Protein AF-L7U671-F1 (afdb_monomer)

Sequence (262 aa):
MQTTPASLPVDAACAHHPDRPAQEVCARCGSFVCEHCKERSARSCDACQATVRQRLLPSARRWAVVATAAISLHAVAEVALLAVKFWLYPFLEGLGLTTTDVMVAYGTAIGTLRALMVATTILGVVGFLRWQYQVFQLASVLDVSQASPRQALLGWFIPGLNLFKPYQLLRDLWRDLGGETSRAHLIRAWWLMGLVSLAVGTGYQLMRRLNEVMFISSDTRAMVNIVHATLFALVTALCIGVVWRIQRQLVQLKGEARHVAT

pLDDT: mean 91.65, std 8.21, range [40.34, 98.25]

Structure (mmCIF, N/CA/C/O backbone):
data_AF-L7U671-F1
#
_entry.id   AF-L7U671-F1
#
loop_
_atom_site.group_PDB
_atom_site.id
_atom_site.type_symbol
_atom_site.label_atom_id
_atom_site.label_alt_id
_atom_site.label_comp_id
_atom_site.label_asym_id
_atom_site.label_entity_id
_atom_site.label_seq_id
_atom_site.pdbx_PDB_ins_code
_atom_site.Cartn_x
_atom_site.Cartn_y
_atom_site.Cartn_z
_atom_site.occupancy
_atom_site.B_iso_or_equiv
_atom_site.auth_seq_id
_atom_site.auth_comp_id
_atom_site.auth_asym_id
_atom_site.auth_atom_id
_atom_site.pdbx_PDB_model_num
ATOM 1 N N . MET A 1 1 ? -3.718 -15.334 27.428 1.00 40.34 1 MET A N 1
ATOM 2 C CA . MET A 1 1 ? -4.070 -15.424 28.857 1.00 40.34 1 MET A CA 1
ATOM 3 C C . MET A 1 1 ? -5.389 -14.702 29.044 1.00 40.34 1 MET A C 1
ATOM 5 O O . MET A 1 1 ? -5.412 -13.485 28.948 1.00 40.34 1 MET A O 1
ATOM 9 N N . GLN A 1 2 ? -6.488 -15.443 29.180 1.00 41.06 2 GLN A N 1
ATOM 10 C CA . GLN A 1 2 ? -7.752 -14.874 29.641 1.00 41.06 2 GLN A CA 1
ATOM 11 C C . GLN A 1 2 ? -7.639 -14.803 31.162 1.00 41.06 2 GLN A C 1
ATOM 13 O O . GLN A 1 2 ? -7.645 -15.831 31.829 1.00 41.06 2 GLN A O 1
ATOM 18 N N . THR A 1 3 ? -7.402 -13.613 31.701 1.00 57.72 3 THR A N 1
ATOM 19 C CA . THR A 1 3 ? -7.512 -13.381 33.140 1.00 57.72 3 THR A CA 1
ATOM 20 C C . THR A 1 3 ? -8.969 -13.590 33.519 1.00 57.72 3 THR A C 1
ATOM 22 O O . THR A 1 3 ? -9.826 -12.848 33.036 1.00 57.72 3 THR A O 1
ATOM 25 N N . THR A 1 4 ? -9.256 -14.607 34.333 1.00 69.06 4 THR A N 1
ATOM 26 C CA . THR A 1 4 ? -10.563 -14.767 34.974 1.00 69.06 4 THR A CA 1
ATOM 27 C C . THR A 1 4 ? -10.915 -13.428 35.625 1.00 69.06 4 THR A C 1
ATOM 29 O O . THR A 1 4 ? -10.089 -12.920 36.391 1.00 69.06 4 THR A O 1
ATOM 32 N N . PRO A 1 5 ? -12.050 -12.793 35.279 1.00 67.88 5 PRO A N 1
ATOM 33 C CA . PRO A 1 5 ? -12.398 -11.512 35.869 1.00 67.88 5 PRO A CA 1
ATOM 34 C C . PRO A 1 5 ? -12.499 -11.707 37.380 1.00 67.88 5 PRO A C 1
ATOM 36 O O . PRO A 1 5 ? -13.166 -12.633 37.844 1.00 67.88 5 PRO A O 1
ATOM 39 N N . ALA A 1 6 ? -11.786 -10.873 38.137 1.00 78.19 6 ALA A N 1
ATOM 40 C CA . ALA A 1 6 ? -11.939 -10.836 39.581 1.00 78.19 6 ALA A CA 1
ATOM 41 C C . ALA A 1 6 ? -13.429 -10.649 39.895 1.00 78.19 6 ALA A C 1
ATOM 43 O O . ALA A 1 6 ? -14.091 -9.817 39.268 1.00 78.19 6 ALA A O 1
ATOM 44 N N . SER A 1 7 ? -13.958 -11.452 40.819 1.00 84.62 7 SER A N 1
ATOM 45 C CA . SER A 1 7 ? -15.334 -11.311 41.291 1.00 84.62 7 SER A CA 1
ATOM 46 C C . SER A 1 7 ? -15.569 -9.864 41.722 1.00 84.62 7 SER A C 1
ATOM 48 O O . SER A 1 7 ? -14.775 -9.314 42.489 1.00 84.62 7 SER A O 1
ATOM 50 N N . LEU A 1 8 ? -16.631 -9.248 41.201 1.00 86.94 8 LEU A N 1
ATOM 51 C CA . LEU A 1 8 ? -16.997 -7.878 41.545 1.00 86.94 8 LEU A CA 1
ATOM 52 C C . LEU A 1 8 ? -17.247 -7.765 43.058 1.00 86.94 8 LEU A C 1
ATOM 54 O O . LEU A 1 8 ? -17.812 -8.693 43.642 1.00 86.94 8 LEU A O 1
ATOM 58 N N . PRO A 1 9 ? -16.858 -6.648 43.698 1.00 90.69 9 PRO A N 1
ATOM 59 C CA . PRO A 1 9 ? -17.283 -6.359 45.062 1.00 90.69 9 PRO A CA 1
ATOM 60 C C . PRO A 1 9 ? -18.814 -6.406 45.152 1.00 90.69 9 PRO A C 1
ATOM 62 O O . PRO A 1 9 ? -19.488 -5.881 44.266 1.00 90.69 9 PRO A O 1
ATOM 65 N N . VAL A 1 10 ? -19.350 -7.012 46.216 1.00 87.69 10 VAL A N 1
ATOM 66 C CA . VAL A 1 10 ? -20.801 -7.228 46.406 1.00 87.69 10 VAL A CA 1
ATOM 67 C C . VAL A 1 10 ? -21.590 -5.911 46.381 1.00 87.69 10 VAL A C 1
ATOM 69 O O . VAL A 1 10 ? -22.719 -5.885 45.903 1.00 87.69 10 VAL A O 1
ATOM 72 N N . ASP A 1 11 ? -20.947 -4.808 46.770 1.00 94.25 11 ASP A N 1
ATOM 73 C CA . ASP A 1 11 ? -21.554 -3.474 46.847 1.00 94.25 11 ASP A CA 1
ATOM 74 C C . ASP A 1 11 ? -21.072 -2.526 45.733 1.00 94.25 11 ASP A C 1
ATOM 76 O O . ASP A 1 11 ? -21.149 -1.301 45.856 1.00 94.25 11 ASP A O 1
ATOM 80 N N . ALA A 1 12 ? -20.519 -3.058 44.637 1.00 95.38 12 ALA A N 1
ATOM 81 C CA . ALA A 1 12 ? -20.115 -2.222 43.513 1.00 95.38 12 ALA A CA 1
ATOM 82 C C . ALA A 1 12 ? -21.354 -1.617 42.829 1.00 95.38 12 ALA A C 1
ATOM 84 O O . ALA A 1 12 ? -22.188 -2.333 42.276 1.00 95.38 12 ALA A O 1
ATOM 85 N N . ALA A 1 13 ? -21.451 -0.289 42.826 1.00 96.19 13 ALA A N 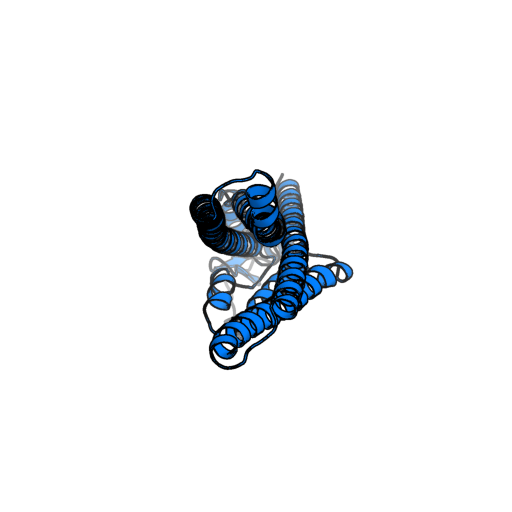1
ATOM 86 C CA . ALA A 1 13 ? -22.503 0.456 42.140 1.00 96.19 13 ALA A CA 1
ATOM 87 C C . ALA A 1 13 ? -22.029 0.986 40.782 1.00 96.19 13 ALA A C 1
ATOM 89 O O . ALA A 1 13 ? -20.843 1.258 40.570 1.00 96.19 13 ALA A O 1
ATOM 90 N N . CYS A 1 14 ? -22.957 1.157 39.841 1.00 94.88 14 CYS A N 1
ATOM 91 C CA . CYS A 1 14 ? -22.625 1.729 38.542 1.00 94.88 14 CYS A CA 1
ATOM 92 C C . CYS A 1 14 ? -22.201 3.199 38.668 1.00 94.88 14 CYS A C 1
ATOM 94 O O . CYS A 1 14 ? -22.881 4.006 39.293 1.00 94.88 14 CYS A O 1
ATOM 96 N N . ALA A 1 15 ? -21.121 3.574 37.974 1.00 93.12 15 ALA A N 1
ATOM 97 C CA . ALA A 1 15 ? -20.595 4.942 37.998 1.00 93.12 15 ALA A CA 1
ATOM 98 C C . ALA A 1 15 ? -21.582 6.000 37.462 1.00 93.12 15 ALA A C 1
ATOM 100 O O . ALA A 1 15 ? -21.436 7.180 37.765 1.00 93.12 15 ALA A O 1
ATOM 101 N N . HIS A 1 16 ? -22.558 5.591 36.645 1.00 91.50 16 HIS A N 1
ATOM 102 C CA . HIS A 1 16 ? -23.582 6.482 36.091 1.00 91.50 16 HIS A CA 1
ATOM 103 C C . HIS A 1 16 ? -24.950 6.333 36.767 1.00 91.50 16 HIS A C 1
ATOM 105 O O . HIS A 1 16 ? -25.750 7.260 36.742 1.00 91.50 16 HIS A O 1
ATOM 111 N N . HIS A 1 17 ? -25.199 5.184 37.400 1.00 93.75 17 HIS A N 1
ATOM 112 C CA . HIS A 1 17 ? -26.435 4.881 38.116 1.00 93.75 17 HIS A CA 1
ATOM 113 C C . HIS A 1 17 ? -26.075 4.340 39.506 1.00 93.75 17 HIS A C 1
ATOM 115 O O . HIS A 1 17 ? -26.047 3.119 39.675 1.00 93.75 17 HIS A O 1
ATOM 121 N N . PRO A 1 18 ? -25.776 5.215 40.484 1.00 95.44 18 PRO A N 1
ATOM 122 C CA . PRO A 1 18 ? -25.331 4.797 41.816 1.00 95.44 18 PRO A CA 1
ATOM 123 C C . PRO A 1 18 ? -26.333 3.879 42.526 1.00 95.44 18 PRO A C 1
ATOM 125 O O . PRO A 1 18 ? -25.940 3.023 43.307 1.00 95.44 18 PRO A O 1
ATOM 128 N N . ASP A 1 19 ? -27.618 4.003 42.191 1.00 96.69 19 ASP A N 1
ATOM 129 C CA . ASP A 1 19 ? -28.696 3.194 42.767 1.00 96.69 19 ASP A CA 1
ATOM 130 C C . ASP A 1 19 ? -28.809 1.790 42.147 1.00 96.69 19 ASP A C 1
ATOM 132 O O . ASP A 1 19 ? -29.672 1.003 42.534 1.00 96.69 19 ASP A O 1
ATOM 136 N N . ARG A 1 20 ? -27.988 1.468 41.137 1.00 96.06 20 ARG A N 1
ATOM 137 C CA . ARG A 1 20 ? -28.016 0.173 40.448 1.00 96.06 20 ARG A CA 1
ATOM 138 C C . ARG A 1 20 ? -26.720 -0.601 40.686 1.00 96.06 20 ARG A C 1
ATOM 140 O O . ARG A 1 20 ? -25.637 -0.034 40.501 1.00 96.06 20 ARG A O 1
ATOM 147 N N . PRO A 1 21 ? -26.809 -1.908 40.989 1.00 96.19 21 PRO A N 1
ATOM 148 C CA . PRO A 1 21 ? -25.627 -2.739 41.144 1.00 96.19 21 PRO A CA 1
ATOM 149 C C . PRO A 1 21 ? -24.875 -2.861 39.814 1.00 96.19 21 PRO A C 1
ATOM 151 O O . PRO A 1 21 ? -25.459 -2.893 38.722 1.00 96.19 21 PRO A O 1
ATOM 154 N N . ALA A 1 22 ? -23.554 -2.913 39.908 1.00 95.25 22 ALA A N 1
ATOM 155 C CA . ALA A 1 22 ? -22.670 -3.156 38.785 1.00 95.25 22 ALA A CA 1
ATOM 156 C C . ALA A 1 22 ? -22.724 -4.630 38.373 1.00 95.25 22 ALA A C 1
ATOM 158 O O . ALA A 1 22 ? -22.636 -5.517 39.217 1.00 95.25 22 ALA A O 1
ATOM 159 N N . GLN A 1 23 ? -22.817 -4.895 37.071 1.00 93.75 23 GLN A N 1
ATOM 160 C CA . GLN A 1 23 ? -22.716 -6.256 36.531 1.00 93.75 23 GLN A CA 1
ATOM 161 C C . GLN A 1 23 ? -21.360 -6.538 35.891 1.00 93.75 23 GLN A C 1
ATOM 163 O O . GLN A 1 23 ? -20.952 -7.691 35.771 1.00 93.75 23 GLN A O 1
ATOM 168 N N . GLU A 1 24 ? -20.656 -5.493 35.462 1.00 92.31 24 GLU A N 1
ATOM 169 C CA . GLU A 1 24 ? -19.346 -5.617 34.842 1.00 92.31 24 GLU A CA 1
ATOM 170 C C . GLU A 1 24 ? -18.506 -4.359 35.051 1.00 92.31 24 GLU A C 1
ATOM 172 O O . GLU A 1 24 ? -18.953 -3.340 35.587 1.00 92.31 24 GLU A O 1
ATOM 177 N N . VAL A 1 25 ? -17.255 -4.450 34.617 1.00 92.31 25 VAL A N 1
ATOM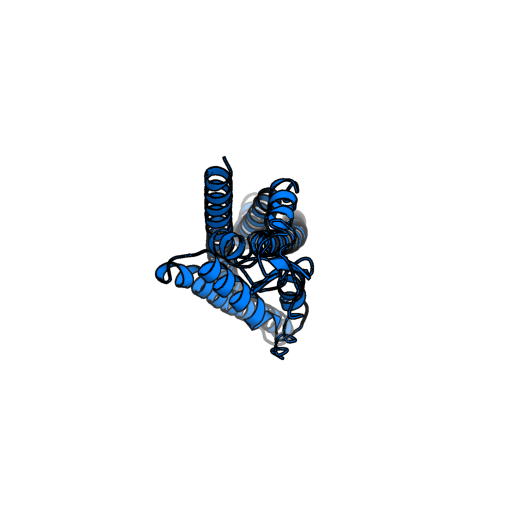 178 C CA . VAL A 1 25 ? -16.319 -3.336 34.594 1.00 92.31 25 VAL A CA 1
ATOM 179 C C . VAL A 1 25 ? -16.109 -2.915 33.145 1.00 92.31 25 VAL A C 1
ATOM 181 O O . VAL A 1 25 ? -15.831 -3.746 32.283 1.00 92.31 25 VAL A O 1
ATOM 184 N N . CYS A 1 26 ? -16.199 -1.616 32.873 1.00 90.44 26 CYS A N 1
ATOM 185 C CA . CYS A 1 26 ? -15.865 -1.037 31.580 1.00 90.44 26 CYS A CA 1
ATOM 186 C C . CYS A 1 26 ? -14.439 -1.444 31.194 1.00 90.44 26 CYS A C 1
ATOM 188 O O . CYS A 1 26 ? -13.480 -1.070 31.876 1.00 90.44 26 CYS A O 1
ATOM 190 N N . ALA A 1 27 ? -14.290 -2.130 30.057 1.00 86.81 27 ALA A N 1
ATOM 191 C CA . ALA A 1 27 ? -13.011 -2.677 29.599 1.00 86.81 27 ALA A CA 1
ATOM 192 C C . ALA A 1 27 ? -11.929 -1.607 29.353 1.00 86.81 27 ALA A C 1
ATOM 194 O O . ALA A 1 27 ? -10.753 -1.926 29.194 1.00 86.81 27 ALA A O 1
ATOM 195 N N . ARG A 1 28 ? -12.324 -0.329 29.293 1.00 85.69 28 ARG A N 1
ATOM 196 C CA . ARG A 1 28 ? -11.450 0.776 28.904 1.00 85.69 28 ARG A CA 1
ATOM 197 C C . ARG A 1 28 ? -10.961 1.640 30.057 1.00 85.69 28 ARG A C 1
ATOM 199 O O . ARG A 1 28 ? -9.800 2.033 30.048 1.00 85.69 28 ARG A O 1
ATOM 206 N N . CYS A 1 29 ? -11.831 1.973 31.007 1.00 91.00 29 CYS A N 1
ATOM 207 C CA . CYS A 1 29 ? -11.481 2.842 32.136 1.00 91.00 29 CYS A CA 1
ATOM 208 C C . CYS A 1 29 ? -11.574 2.154 33.497 1.00 91.00 29 CYS A C 1
ATOM 210 O O . CYS A 1 29 ? -11.232 2.780 34.493 1.00 91.00 29 CYS A O 1
ATOM 212 N N . GLY A 1 30 ? -12.047 0.908 33.565 1.00 91.75 30 GLY A N 1
ATOM 213 C CA . GLY A 1 30 ? -12.205 0.225 34.846 1.00 91.75 30 GLY A CA 1
ATOM 214 C C . GLY A 1 30 ? -13.434 0.671 35.651 1.00 91.75 30 GLY A C 1
ATOM 215 O O . GLY A 1 30 ? -13.581 0.264 36.795 1.00 91.75 30 GLY A O 1
ATOM 216 N N . SER A 1 31 ? -14.314 1.516 35.101 1.00 93.56 31 SER A N 1
ATOM 217 C CA . SER A 1 31 ? -15.518 1.967 35.815 1.00 93.56 31 SER A CA 1
ATOM 218 C C . SER A 1 31 ? -16.609 0.902 35.815 1.00 93.56 31 SER A C 1
ATOM 220 O O . SER A 1 31 ? -16.851 0.266 34.794 1.00 93.56 31 SER A O 1
ATOM 222 N N . PHE A 1 32 ? -17.315 0.764 36.930 1.00 94.69 32 PHE A N 1
ATOM 223 C CA . PHE A 1 32 ? -18.437 -0.155 37.079 1.00 94.69 32 PHE A CA 1
ATOM 224 C C . PHE A 1 32 ? -19.650 0.237 36.219 1.00 94.69 32 PHE A C 1
ATOM 226 O O . PHE A 1 32 ? -20.059 1.405 36.191 1.00 94.69 32 PHE A O 1
ATOM 233 N N . VAL A 1 33 ? -20.243 -0.743 35.535 1.00 94.12 33 VAL A N 1
ATOM 234 C CA . VAL A 1 33 ? -21.379 -0.569 34.615 1.00 94.12 33 VAL A CA 1
ATOM 235 C C . VAL A 1 33 ? -22.537 -1.492 35.008 1.00 94.12 33 VAL A C 1
ATOM 237 O O . VAL A 1 33 ? -22.329 -2.673 35.285 1.00 94.12 33 VAL A O 1
ATOM 240 N N . CYS A 1 34 ? -23.758 -0.950 35.064 1.00 94.31 34 CYS A N 1
ATOM 241 C CA . CYS A 1 34 ? -24.979 -1.733 35.287 1.00 94.31 34 CYS A CA 1
ATOM 242 C C . CYS A 1 34 ? -25.484 -2.362 33.979 1.00 94.31 34 CYS A C 1
ATOM 244 O O . CYS A 1 34 ? -25.075 -1.964 32.887 1.00 94.31 34 CYS A O 1
ATOM 246 N N . GLU A 1 35 ? -26.429 -3.296 34.094 1.00 93.50 35 GLU A N 1
ATOM 247 C CA . GLU A 1 35 ? -27.059 -4.003 32.966 1.00 93.50 35 GLU A CA 1
ATOM 248 C C . GLU A 1 35 ? -27.612 -3.063 31.889 1.00 93.50 35 GLU A C 1
ATOM 250 O O . GLU A 1 35 ? -27.360 -3.240 30.704 1.00 93.50 35 GLU A O 1
ATOM 255 N N . HIS A 1 36 ? -28.281 -1.985 32.301 1.00 90.81 36 HIS A N 1
ATOM 256 C CA . HIS A 1 36 ? -28.863 -1.029 31.361 1.00 90.81 36 HIS A CA 1
ATOM 257 C C . HIS A 1 36 ? -27.804 -0.278 30.540 1.00 90.81 36 HIS A C 1
ATOM 259 O O . HIS A 1 36 ? -27.977 -0.038 29.345 1.00 90.81 36 HIS A O 1
ATOM 265 N N . CYS A 1 37 ? -26.680 0.085 31.165 1.00 88.38 37 CYS A N 1
ATOM 266 C CA . CYS A 1 37 ? -25.561 0.680 30.437 1.00 88.38 37 CYS A CA 1
ATOM 267 C C . CYS A 1 37 ? -24.900 -0.345 29.503 1.00 88.38 37 CYS A C 1
ATOM 269 O O . CYS A 1 37 ? -24.501 0.014 28.395 1.00 88.38 37 CYS A O 1
ATOM 271 N N . LYS A 1 38 ? -24.817 -1.613 29.918 1.00 87.50 38 LYS A N 1
ATOM 272 C CA . LYS A 1 38 ? -24.275 -2.716 29.113 1.00 87.50 38 LYS A CA 1
ATOM 273 C C . LYS A 1 38 ? -25.100 -2.983 27.852 1.00 87.50 38 LYS A C 1
ATOM 275 O O . LYS A 1 38 ? -24.531 -3.117 26.773 1.00 87.50 38 LYS A O 1
ATOM 280 N N . GLU A 1 39 ? -26.428 -2.996 27.947 1.00 85.50 39 GLU A N 1
ATOM 281 C CA . GLU A 1 39 ? -27.306 -3.191 26.781 1.00 85.50 39 GLU A CA 1
ATOM 282 C C . GLU A 1 39 ? -27.114 -2.108 25.712 1.00 85.50 39 GLU A C 1
ATOM 284 O O . GLU A 1 39 ? -27.104 -2.399 24.517 1.00 85.50 39 GLU A O 1
ATOM 289 N N . ARG A 1 40 ? -26.899 -0.853 26.130 1.00 79.25 40 ARG A N 1
ATOM 290 C CA . ARG A 1 40 ? -26.600 0.255 25.206 1.00 79.25 40 ARG A CA 1
ATOM 291 C C . ARG A 1 40 ? -25.198 0.196 24.619 1.00 79.25 40 ARG A C 1
ATOM 293 O O . ARG A 1 40 ? -24.940 0.798 23.577 1.00 79.25 40 ARG A O 1
ATOM 300 N N . SER A 1 41 ? -24.269 -0.456 25.307 1.00 69.19 41 SER A N 1
ATOM 301 C CA . SER A 1 41 ? -22.855 -0.376 24.990 1.00 69.19 41 SER A CA 1
ATOM 302 C C . SER A 1 41 ? -22.162 -1.704 25.237 1.00 69.19 41 SER A C 1
ATOM 304 O O . SER A 1 41 ? -21.811 -2.039 26.360 1.00 69.19 41 SER A O 1
ATOM 306 N N . ALA A 1 42 ? -21.897 -2.446 24.159 1.00 69.06 42 ALA A N 1
ATOM 307 C CA . ALA A 1 42 ? -21.423 -3.824 24.257 1.00 69.06 42 ALA A CA 1
ATOM 308 C C . ALA A 1 42 ? -20.163 -4.018 25.132 1.00 69.06 42 ALA A C 1
ATOM 310 O O . ALA A 1 42 ? -19.946 -5.133 25.601 1.00 69.06 42 ALA A O 1
ATOM 311 N N . ARG A 1 43 ? -19.309 -2.986 25.314 1.00 76.81 43 ARG A N 1
ATOM 312 C CA . ARG A 1 43 ? -18.035 -3.088 26.069 1.00 76.81 43 ARG A CA 1
ATOM 313 C C . ARG A 1 43 ? -17.519 -1.818 26.770 1.00 76.81 43 ARG A C 1
ATOM 315 O O . ARG A 1 43 ? -16.459 -1.870 27.400 1.00 76.81 43 ARG A O 1
ATOM 322 N N . SER A 1 44 ? -18.171 -0.655 26.647 1.00 85.00 44 SER A N 1
ATOM 323 C CA . SER A 1 44 ? -17.612 0.609 27.174 1.00 85.00 44 SER A CA 1
ATOM 324 C C . SER A 1 44 ? -18.662 1.581 27.703 1.00 85.00 44 SER A C 1
ATOM 326 O O . SER A 1 44 ? -19.629 1.866 27.015 1.00 85.00 44 SER A O 1
ATOM 328 N N . CYS A 1 45 ? -18.428 2.145 28.893 1.00 88.00 45 CYS A N 1
ATOM 329 C CA . CYS A 1 45 ? -19.371 3.055 29.551 1.00 88.00 45 CYS A CA 1
ATOM 330 C C . CYS A 1 45 ? -19.635 4.355 28.763 1.00 88.00 45 CYS A C 1
ATOM 332 O O . CYS A 1 45 ? -18.784 4.816 27.993 1.00 88.00 45 CYS A O 1
ATOM 334 N N . ASP A 1 46 ? -20.772 5.003 29.037 1.00 84.38 46 ASP A N 1
ATOM 335 C CA . ASP A 1 46 ? -21.226 6.225 28.351 1.00 84.38 46 ASP A CA 1
ATOM 336 C C . ASP A 1 46 ? -20.191 7.360 28.386 1.00 84.38 46 ASP A C 1
ATOM 338 O O . ASP A 1 46 ? -19.951 8.014 27.373 1.00 84.38 46 ASP A O 1
ATOM 342 N N . ALA A 1 47 ? -19.487 7.553 29.507 1.00 86.19 47 ALA A N 1
ATOM 343 C CA . ALA A 1 47 ? -18.425 8.558 29.614 1.00 86.19 47 ALA A CA 1
ATOM 344 C C . ALA A 1 47 ? -17.230 8.255 28.686 1.00 86.19 47 ALA A C 1
ATOM 346 O O . ALA A 1 47 ? -16.689 9.149 28.022 1.00 86.19 47 ALA A O 1
ATOM 347 N N . CYS A 1 48 ? -16.830 6.981 28.585 1.00 85.00 48 CYS A N 1
ATOM 348 C CA . CYS A 1 48 ? -15.790 6.542 27.654 1.00 85.00 48 CYS A CA 1
ATOM 349 C C . CYS A 1 48 ? -16.213 6.734 26.195 1.00 85.00 48 CYS A C 1
ATOM 351 O O . CYS A 1 48 ? -15.380 7.130 25.367 1.00 85.00 48 CYS A O 1
ATOM 353 N N . GLN A 1 49 ? -17.484 6.474 25.887 1.00 83.56 49 GLN A N 1
ATOM 354 C CA . GLN A 1 49 ? -18.044 6.710 24.561 1.00 83.56 49 GLN A CA 1
ATOM 355 C C . GLN A 1 49 ? -18.121 8.196 24.231 1.00 83.56 49 GLN A C 1
ATOM 357 O O . GLN A 1 49 ? -17.670 8.597 23.160 1.00 83.56 49 GLN A O 1
ATOM 362 N N . ALA A 1 50 ? -18.616 9.026 25.149 1.00 83.69 50 ALA A N 1
ATOM 363 C CA . ALA A 1 50 ? -18.676 10.474 24.983 1.00 83.69 50 ALA A CA 1
ATOM 364 C C . ALA A 1 50 ? -17.276 11.048 24.719 1.00 83.69 50 ALA A C 1
ATOM 366 O O . ALA A 1 50 ? -17.078 11.794 23.760 1.00 83.69 50 ALA A O 1
ATOM 367 N N . THR A 1 51 ? -16.273 10.591 25.475 1.00 85.38 51 THR A N 1
ATOM 368 C CA . THR A 1 51 ? -14.867 10.967 25.260 1.00 85.38 51 THR A CA 1
ATOM 369 C C . THR A 1 51 ? -14.366 10.543 23.874 1.00 85.38 51 THR A C 1
ATOM 371 O O . THR A 1 51 ? -13.617 11.273 23.227 1.00 85.38 51 THR A O 1
ATOM 374 N N . VAL A 1 52 ? -14.762 9.366 23.381 1.00 81.81 52 VAL A N 1
ATOM 375 C CA . VAL A 1 52 ? -14.409 8.910 22.022 1.00 81.81 52 VAL A CA 1
ATOM 376 C C . VAL A 1 52 ? -15.077 9.744 20.947 1.00 81.81 52 VAL A C 1
ATOM 378 O O . VAL A 1 52 ? -14.412 10.116 19.982 1.00 81.81 52 VAL A O 1
ATOM 381 N N . ARG A 1 53 ? -16.356 10.072 21.130 1.00 78.69 53 ARG A N 1
ATOM 382 C CA . ARG A 1 53 ? -17.123 10.913 20.207 1.00 78.69 53 ARG A CA 1
ATOM 383 C C . ARG A 1 53 ? -16.525 12.317 20.107 1.00 78.69 53 ARG A C 1
ATOM 385 O O . ARG A 1 53 ? -16.471 12.869 19.011 1.00 78.69 53 ARG A O 1
ATOM 392 N N . GLN A 1 54 ? -16.036 12.860 21.223 1.00 81.75 54 GLN A N 1
ATOM 393 C CA . GLN A 1 54 ? -15.411 14.184 21.280 1.00 81.75 54 GLN A CA 1
ATOM 394 C C . GLN A 1 54 ? -13.976 14.211 20.739 1.00 81.75 54 GLN A C 1
ATOM 396 O O . GLN A 1 54 ? -13.516 15.257 20.279 1.00 81.75 54 GLN A O 1
ATOM 401 N N . ARG A 1 55 ? -13.244 13.088 20.755 1.00 83.56 55 ARG A N 1
ATOM 402 C CA . ARG A 1 55 ? -11.894 13.059 20.180 1.00 83.56 55 ARG A CA 1
ATOM 4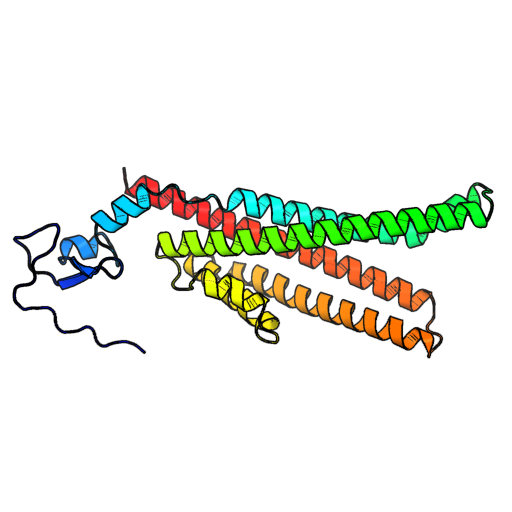03 C C . ARG A 1 55 ? -11.969 13.272 18.671 1.00 83.56 55 ARG A C 1
ATOM 405 O O . ARG A 1 55 ? -12.594 12.506 17.942 1.00 83.56 55 ARG A O 1
ATOM 412 N N . LEU A 1 56 ? -11.245 14.282 18.189 1.00 78.38 56 LEU A N 1
ATOM 413 C CA . LEU A 1 56 ? -10.975 14.473 16.768 1.00 78.38 56 LEU A CA 1
ATOM 414 C C . LEU A 1 56 ? -10.175 13.275 16.253 1.00 78.38 56 LEU A C 1
ATOM 416 O O . LEU A 1 56 ? -8.951 13.223 16.361 1.00 78.38 56 LEU A O 1
ATOM 420 N N . LEU A 1 57 ? -10.886 12.276 15.730 1.00 80.06 57 LEU A N 1
ATOM 421 C CA . LEU A 1 57 ? -10.247 11.086 15.190 1.00 80.06 57 LEU A CA 1
ATOM 422 C C . LEU A 1 57 ? -9.455 11.483 13.944 1.00 80.06 57 LEU A C 1
ATOM 424 O O . LEU A 1 57 ? -10.049 12.039 13.008 1.00 80.06 57 LEU A O 1
ATOM 428 N N . PRO A 1 58 ? -8.142 11.209 13.914 1.00 83.19 58 PRO A N 1
ATOM 429 C CA . PRO A 1 58 ? -7.315 11.546 12.771 1.00 83.19 58 PRO A CA 1
ATOM 430 C C . PRO A 1 58 ? -7.871 10.889 11.502 1.00 83.19 58 PRO A C 1
ATOM 432 O O . PRO A 1 58 ? -8.351 9.754 11.498 1.00 83.19 58 PRO A O 1
ATOM 435 N N . SER A 1 59 ? -7.868 11.634 10.397 1.00 89.88 59 SER A N 1
ATOM 436 C CA . SER A 1 59 ? -8.412 11.133 9.138 1.00 89.88 59 SER A CA 1
ATOM 437 C C . SER A 1 59 ? -7.397 10.219 8.447 1.00 89.88 59 SER A C 1
ATOM 439 O O . SER A 1 59 ? -6.400 10.705 7.907 1.00 89.88 59 SER A O 1
ATOM 441 N N . ALA A 1 60 ? -7.688 8.920 8.362 1.00 94.75 60 ALA A N 1
ATOM 442 C CA . ALA A 1 60 ? -6.902 7.982 7.550 1.00 94.75 60 ALA A CA 1
ATOM 443 C C . ALA A 1 60 ? -6.909 8.342 6.045 1.00 94.75 60 ALA A C 1
ATOM 445 O O . ALA A 1 60 ? -5.963 8.030 5.325 1.00 94.75 60 ALA A O 1
ATOM 446 N N . ARG A 1 61 ? -7.930 9.083 5.580 1.00 96.12 61 ARG A N 1
ATOM 447 C CA . ARG A 1 61 ? -8.125 9.475 4.172 1.00 96.12 61 ARG A CA 1
ATOM 448 C C . ARG A 1 61 ? -6.915 10.175 3.551 1.00 96.12 61 ARG A C 1
ATOM 450 O O . ARG A 1 61 ? -6.572 9.864 2.418 1.00 96.12 61 ARG A O 1
ATOM 457 N N . ARG A 1 62 ? -6.266 11.104 4.264 1.00 96.50 62 ARG A N 1
ATOM 458 C CA . ARG A 1 62 ? -5.098 11.833 3.726 1.00 96.50 62 ARG A CA 1
ATOM 459 C C . ARG A 1 62 ? -3.963 10.868 3.387 1.00 96.50 62 ARG A C 1
ATOM 461 O O . ARG A 1 62 ? -3.410 10.928 2.299 1.00 96.50 62 ARG A O 1
ATOM 468 N N . TRP A 1 63 ? -3.682 9.930 4.287 1.00 97.38 63 TRP A N 1
ATOM 469 C CA . TRP A 1 63 ? -2.643 8.925 4.086 1.00 97.38 63 TRP A CA 1
ATOM 470 C C . TRP A 1 63 ? -3.027 7.874 3.043 1.00 97.38 63 TRP A C 1
ATOM 472 O O . TRP A 1 63 ? -2.158 7.444 2.294 1.00 97.38 63 TRP A O 1
ATOM 482 N N . ALA A 1 64 ? -4.314 7.528 2.919 1.00 97.25 64 ALA A N 1
ATOM 483 C CA . ALA A 1 64 ? -4.802 6.693 1.819 1.00 97.25 64 ALA A CA 1
ATOM 484 C C . ALA A 1 64 ? -4.507 7.337 0.453 1.00 97.25 64 ALA A C 1
ATOM 486 O O . ALA A 1 64 ? -4.007 6.674 -0.454 1.00 97.25 64 ALA A O 1
ATOM 487 N N . VAL A 1 65 ? -4.772 8.642 0.314 1.00 97.62 65 VAL A N 1
ATOM 488 C CA . VAL A 1 65 ? -4.481 9.399 -0.915 1.00 97.62 65 VAL A CA 1
ATOM 489 C C . VAL A 1 65 ? -2.979 9.448 -1.181 1.00 97.62 65 VAL A C 1
ATOM 491 O O . VAL A 1 65 ? -2.562 9.131 -2.287 1.00 97.62 65 VAL A O 1
ATOM 494 N N . VAL A 1 66 ? -2.158 9.767 -0.174 1.00 97.75 66 VAL A N 1
ATOM 495 C CA . VAL A 1 66 ? -0.690 9.777 -0.323 1.00 97.75 66 VAL A CA 1
ATOM 496 C C . VAL A 1 66 ? -0.169 8.409 -0.769 1.00 97.75 66 VAL A C 1
ATOM 498 O O . VAL A 1 66 ? 0.585 8.337 -1.736 1.00 97.75 66 VAL A O 1
ATOM 501 N N . ALA A 1 67 ? -0.600 7.325 -0.116 1.00 97.31 67 ALA A N 1
ATOM 502 C CA . ALA A 1 67 ? -0.184 5.966 -0.458 1.00 97.31 67 ALA A CA 1
ATOM 503 C C . ALA A 1 67 ? -0.570 5.602 -1.898 1.00 97.31 67 ALA A C 1
ATOM 505 O O . ALA A 1 67 ? 0.273 5.185 -2.687 1.00 97.31 67 ALA A O 1
ATOM 506 N N . THR A 1 68 ? -1.842 5.792 -2.254 1.00 98.00 68 THR A N 1
ATOM 507 C CA . THR A 1 68 ? -2.359 5.428 -3.581 1.00 98.00 68 THR A CA 1
ATOM 508 C C . THR A 1 68 ? -1.743 6.275 -4.692 1.00 98.00 68 THR A C 1
ATOM 510 O O . THR A 1 68 ? -1.372 5.716 -5.723 1.00 98.00 68 THR A O 1
ATOM 513 N N . ALA A 1 69 ? -1.553 7.581 -4.483 1.00 98.25 69 ALA A N 1
ATOM 514 C CA . ALA A 1 69 ? -0.895 8.462 -5.447 1.00 98.25 69 ALA A CA 1
ATOM 515 C C . ALA A 1 69 ? 0.577 8.081 -5.656 1.00 98.25 69 ALA A C 1
ATOM 517 O O . ALA A 1 69 ? 1.018 7.953 -6.796 1.00 98.25 69 ALA A O 1
ATOM 518 N N . ALA A 1 70 ? 1.322 7.839 -4.573 1.00 98.19 70 ALA A N 1
ATOM 519 C CA . ALA A 1 70 ? 2.732 7.471 -4.655 1.00 98.19 70 ALA A CA 1
ATOM 520 C C . ALA A 1 70 ? 2.943 6.117 -5.355 1.00 98.19 70 ALA A C 1
ATOM 522 O O . ALA A 1 70 ? 3.780 6.023 -6.249 1.00 98.19 70 ALA A O 1
ATOM 523 N N . ILE A 1 71 ? 2.153 5.091 -5.013 1.00 97.62 71 ILE A N 1
ATOM 524 C CA . ILE A 1 71 ? 2.247 3.766 -5.652 1.00 97.62 71 ILE A CA 1
ATOM 525 C C . ILE A 1 71 ? 1.813 3.846 -7.129 1.00 97.62 71 ILE A C 1
ATOM 527 O O . ILE A 1 71 ? 2.449 3.234 -7.985 1.00 97.62 71 ILE A O 1
ATOM 531 N N . SER A 1 72 ? 0.791 4.647 -7.457 1.00 97.75 72 SER A N 1
ATOM 532 C CA . SER A 1 72 ? 0.380 4.867 -8.856 1.00 97.75 72 SER A CA 1
ATOM 533 C C . SER A 1 72 ? 1.483 5.542 -9.669 1.00 97.75 72 SER A C 1
ATOM 535 O O . SER A 1 72 ? 1.807 5.087 -10.763 1.00 97.75 72 SER A O 1
ATOM 537 N N . LEU A 1 73 ? 2.096 6.597 -9.125 1.00 98.12 73 LEU A N 1
ATOM 538 C CA . LEU A 1 73 ? 3.194 7.299 -9.786 1.00 98.12 73 LEU A CA 1
ATOM 539 C C . LEU A 1 73 ? 4.414 6.388 -9.971 1.00 98.12 73 LEU A C 1
ATOM 541 O O . LEU A 1 73 ? 5.061 6.442 -11.014 1.00 98.12 73 LEU A O 1
ATOM 545 N N . HIS A 1 74 ? 4.690 5.507 -9.007 1.00 97.81 74 HIS A N 1
ATOM 546 C CA . HIS A 1 74 ? 5.734 4.496 -9.142 1.00 97.81 74 HIS A CA 1
ATOM 547 C C . HIS A 1 74 ? 5.452 3.530 -10.302 1.00 97.81 74 HIS A C 1
ATOM 549 O O . HIS A 1 74 ? 6.335 3.273 -11.117 1.00 97.81 74 HIS A O 1
ATOM 555 N N . ALA A 1 75 ? 4.217 3.029 -10.420 1.00 96.94 75 ALA A N 1
ATOM 556 C CA . ALA A 1 75 ? 3.829 2.146 -11.521 1.00 96.94 75 ALA A CA 1
ATOM 557 C C . ALA A 1 75 ? 3.946 2.842 -12.889 1.00 96.94 75 ALA A C 1
ATOM 559 O O . ALA A 1 75 ? 4.439 2.245 -13.845 1.00 96.94 75 ALA A O 1
ATOM 560 N N . VAL A 1 76 ? 3.562 4.121 -12.978 1.00 97.62 76 VAL A N 1
ATOM 561 C CA . VAL A 1 76 ? 3.753 4.931 -14.193 1.00 97.62 76 VAL A CA 1
ATOM 562 C C . VAL A 1 76 ? 5.240 5.089 -14.522 1.00 97.62 76 VAL A C 1
ATOM 564 O O . VAL A 1 76 ? 5.622 4.946 -15.682 1.00 97.62 76 VAL A O 1
ATOM 567 N N . ALA A 1 77 ? 6.090 5.333 -13.522 1.00 97.25 77 ALA A N 1
ATOM 568 C CA . ALA A 1 77 ? 7.532 5.455 -13.720 1.00 97.25 77 ALA A CA 1
ATOM 569 C C . ALA A 1 77 ? 8.177 4.144 -14.212 1.00 97.25 77 ALA A C 1
ATOM 571 O O . ALA A 1 77 ? 9.061 4.197 -15.066 1.00 97.25 77 ALA A O 1
ATOM 572 N N . GLU A 1 78 ? 7.711 2.977 -13.750 1.00 95.69 78 GLU A N 1
ATOM 573 C CA . GLU A 1 78 ? 8.143 1.666 -14.272 1.00 95.69 78 GLU A CA 1
ATOM 574 C C . GLU A 1 78 ? 7.781 1.491 -15.755 1.00 95.69 78 GLU A C 1
ATOM 576 O O . GLU A 1 78 ? 8.618 1.086 -16.565 1.00 95.69 78 GLU A O 1
ATOM 581 N N . VAL A 1 79 ? 6.554 1.853 -16.146 1.00 95.81 79 VAL A N 1
ATOM 582 C CA . VAL A 1 79 ? 6.125 1.800 -17.555 1.00 95.81 79 VAL A CA 1
ATOM 583 C C . VAL A 1 79 ? 6.935 2.776 -18.411 1.00 95.81 79 VAL A C 1
ATOM 585 O O . VAL A 1 79 ? 7.410 2.403 -19.484 1.00 95.81 79 VAL A O 1
ATOM 588 N N . ALA A 1 80 ? 7.166 3.998 -17.925 1.00 96.50 80 ALA A N 1
ATOM 589 C CA . ALA A 1 80 ? 8.017 4.974 -18.601 1.00 96.50 80 ALA A CA 1
ATOM 590 C C . ALA A 1 80 ? 9.461 4.466 -18.749 1.00 96.50 80 ALA A C 1
ATOM 592 O O . ALA A 1 80 ? 10.079 4.651 -19.796 1.00 96.50 80 ALA A O 1
ATOM 593 N N . LEU A 1 81 ? 9.990 3.763 -17.744 1.00 96.00 81 LEU A N 1
ATOM 594 C CA . LEU A 1 81 ? 11.320 3.161 -17.804 1.00 96.00 81 LEU A CA 1
ATOM 595 C C . LEU A 1 81 ? 11.401 2.049 -18.856 1.00 96.00 81 LEU A C 1
ATOM 597 O O . LEU A 1 81 ? 12.421 1.937 -19.537 1.00 96.00 81 LEU A O 1
ATOM 601 N N . LEU A 1 82 ? 10.352 1.234 -19.013 1.00 94.44 82 LEU A N 1
ATOM 602 C CA . LEU A 1 82 ? 10.268 0.294 -20.133 1.00 94.44 82 LEU A CA 1
ATOM 603 C C . LEU A 1 82 ? 10.259 1.036 -21.466 1.00 94.44 82 LEU A C 1
ATOM 605 O O . LEU A 1 82 ? 11.036 0.688 -22.351 1.00 94.44 82 LEU A O 1
ATOM 609 N N . ALA A 1 83 ? 9.437 2.078 -21.588 1.00 95.31 83 ALA A N 1
ATOM 610 C CA . ALA A 1 83 ? 9.356 2.856 -22.814 1.00 95.31 83 ALA A CA 1
ATOM 611 C C . ALA A 1 83 ? 10.723 3.445 -23.202 1.00 95.31 83 ALA A C 1
ATOM 613 O O . ALA A 1 83 ? 11.149 3.301 -24.345 1.00 95.31 83 ALA A O 1
ATOM 614 N N . VAL A 1 84 ? 11.461 4.006 -22.239 1.00 95.50 84 VAL A N 1
ATOM 615 C CA . VAL A 1 84 ? 12.828 4.501 -22.456 1.00 95.50 84 VAL A CA 1
ATOM 616 C C . VAL A 1 84 ? 13.753 3.388 -22.952 1.00 95.50 84 VAL A C 1
ATOM 618 O O . VAL A 1 84 ? 14.445 3.576 -23.949 1.00 95.50 84 VAL A O 1
ATOM 621 N N . LYS A 1 85 ? 13.743 2.217 -22.307 1.00 91.62 85 LYS A N 1
ATOM 622 C CA . LYS A 1 85 ? 14.621 1.091 -22.673 1.00 91.62 85 LYS A CA 1
ATOM 623 C C . LYS A 1 85 ? 14.378 0.552 -24.080 1.00 91.62 85 LYS A C 1
ATOM 625 O O . LYS A 1 85 ? 15.335 0.145 -24.726 1.00 91.62 85 LYS A O 1
ATOM 630 N N . PHE A 1 86 ? 13.122 0.507 -24.520 1.00 93.00 86 PHE A N 1
ATOM 631 C CA . PHE A 1 86 ? 12.768 -0.068 -25.818 1.00 93.00 86 PHE A CA 1
ATOM 632 C C . PHE A 1 86 ? 12.791 0.951 -26.956 1.00 93.00 86 PHE A C 1
ATOM 634 O O . PHE A 1 86 ? 13.159 0.594 -28.069 1.00 93.00 86 PHE A O 1
ATOM 641 N N . TRP A 1 87 ? 12.414 2.203 -26.689 1.00 95.56 87 TRP A N 1
ATOM 642 C CA . TRP A 1 87 ? 12.139 3.173 -27.751 1.00 95.56 87 TRP A CA 1
ATOM 643 C C . TRP A 1 87 ? 13.115 4.343 -27.796 1.00 95.56 87 TRP A C 1
ATOM 645 O O . TRP A 1 87 ? 13.404 4.821 -28.886 1.00 95.56 87 TRP A O 1
ATOM 655 N N . LEU A 1 88 ? 13.645 4.814 -26.660 1.00 94.69 88 LEU A N 1
ATOM 656 C CA . LEU A 1 88 ? 14.417 6.064 -26.652 1.00 94.69 88 LEU A CA 1
ATOM 657 C C . LEU A 1 88 ? 15.724 5.939 -27.437 1.00 94.69 88 LEU A C 1
ATOM 659 O O . LEU A 1 88 ? 16.042 6.825 -28.219 1.00 94.69 88 LEU A O 1
ATOM 663 N N . TYR A 1 89 ? 16.464 4.845 -27.248 1.00 90.44 89 TYR A N 1
ATOM 664 C CA . TYR A 1 89 ? 17.722 4.621 -27.964 1.00 90.44 89 TYR A CA 1
ATOM 665 C C . TYR A 1 89 ? 17.534 4.621 -29.492 1.00 90.44 89 TYR A C 1
ATOM 667 O O . TYR A 1 89 ? 18.119 5.491 -30.136 1.00 90.44 89 TYR A O 1
ATOM 675 N N . PRO A 1 90 ? 16.707 3.728 -30.087 1.00 93.88 90 PRO A N 1
ATOM 676 C CA . PRO A 1 90 ? 16.564 3.682 -31.544 1.00 93.88 90 PRO A CA 1
ATOM 677 C C . PRO A 1 90 ? 15.932 4.961 -32.099 1.00 93.88 90 PRO A C 1
ATOM 679 O O . PRO A 1 90 ? 16.243 5.369 -33.213 1.00 93.88 90 PRO A O 1
ATOM 682 N N . PHE A 1 91 ? 15.074 5.626 -31.319 1.00 96.69 91 PHE A N 1
ATOM 683 C CA . PHE A 1 91 ? 14.514 6.917 -31.699 1.00 96.69 91 PHE A CA 1
ATOM 684 C C . PHE A 1 91 ? 15.595 7.997 -31.826 1.00 96.69 91 PHE A C 1
ATOM 686 O O . PHE A 1 91 ? 15.658 8.670 -32.849 1.00 96.69 91 PHE A O 1
ATOM 693 N N . LEU A 1 92 ? 16.458 8.155 -30.816 1.00 95.88 92 LEU A N 1
ATOM 694 C CA . LEU A 1 92 ? 17.524 9.161 -30.832 1.00 95.88 92 LEU A CA 1
ATOM 695 C C . LEU A 1 92 ? 18.593 8.858 -31.891 1.00 95.88 92 LEU A C 1
ATOM 697 O O . LEU A 1 92 ? 19.087 9.780 -32.537 1.00 95.88 92 LEU A O 1
ATOM 701 N N . GLU A 1 93 ? 18.918 7.582 -32.098 1.00 93.81 93 GLU A N 1
ATOM 702 C CA . GLU A 1 93 ? 19.805 7.146 -33.180 1.00 93.81 93 GLU A CA 1
ATOM 703 C C . GLU A 1 93 ? 19.204 7.465 -34.559 1.00 93.81 93 GLU A C 1
ATOM 705 O O . GLU A 1 93 ? 19.891 8.007 -35.423 1.00 93.81 93 GLU A O 1
ATOM 710 N N . GLY A 1 94 ? 17.898 7.239 -34.742 1.00 96.12 94 GLY A N 1
ATOM 711 C CA . GLY A 1 94 ? 17.172 7.594 -35.966 1.00 96.12 94 GLY A CA 1
ATOM 712 C C . GLY A 1 94 ? 17.129 9.098 -36.267 1.00 96.12 94 GLY A C 1
ATOM 713 O O . GLY A 1 94 ? 16.921 9.479 -37.417 1.00 96.12 94 GLY A O 1
ATOM 714 N N . LEU A 1 95 ? 17.368 9.957 -35.269 1.00 97.06 95 LEU A N 1
ATOM 715 C CA . LEU A 1 95 ? 17.531 11.405 -35.451 1.00 97.06 95 LEU A CA 1
ATOM 716 C C . LEU A 1 95 ? 18.947 11.808 -35.904 1.00 97.06 95 LEU A C 1
ATOM 718 O O . LEU A 1 95 ? 19.195 12.992 -36.121 1.00 97.06 95 LEU A O 1
ATOM 722 N N . GLY A 1 96 ? 19.877 10.856 -36.041 1.00 96.81 96 GLY A N 1
ATOM 723 C CA . GLY A 1 96 ? 21.255 11.114 -36.470 1.00 96.81 96 GLY A CA 1
ATOM 724 C C . GLY A 1 96 ? 22.144 11.740 -35.391 1.00 96.81 96 GLY A C 1
ATOM 725 O O . GLY A 1 96 ? 23.165 12.345 -35.717 1.00 96.81 96 GLY A O 1
ATOM 726 N N . LEU A 1 97 ? 21.765 11.625 -34.113 1.00 96.62 97 LEU A N 1
ATOM 727 C CA . LEU A 1 97 ? 22.595 12.078 -32.994 1.00 96.62 97 LEU A CA 1
ATOM 728 C C . LEU A 1 97 ? 23.863 11.227 -32.865 1.00 96.62 97 LEU A C 1
ATOM 730 O O . LEU A 1 97 ? 23.876 10.042 -33.203 1.00 96.62 97 LEU A O 1
ATOM 734 N N . THR A 1 98 ? 24.934 11.817 -32.328 1.00 96.81 98 THR A N 1
ATOM 735 C CA . THR A 1 98 ? 26.165 11.060 -32.082 1.00 96.81 98 THR A CA 1
ATOM 736 C C . THR A 1 98 ? 25.928 9.997 -31.010 1.00 96.81 98 THR A C 1
ATOM 738 O O . THR A 1 98 ? 25.155 10.206 -30.072 1.00 96.81 98 THR A O 1
ATOM 741 N N . THR A 1 99 ? 26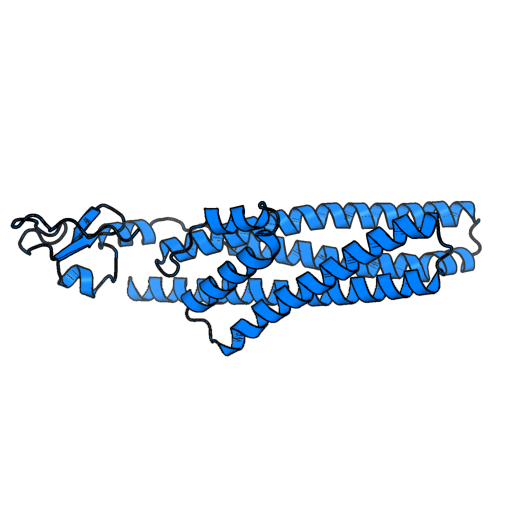.622 8.858 -31.095 1.00 95.50 99 THR A N 1
ATOM 742 C CA . THR A 1 99 ? 26.504 7.781 -30.094 1.00 95.50 99 THR A CA 1
ATOM 743 C C . THR A 1 99 ? 26.721 8.300 -28.670 1.00 95.50 99 THR A C 1
ATOM 745 O O . THR A 1 99 ? 26.016 7.891 -27.750 1.00 95.50 99 THR A O 1
ATOM 748 N N . THR A 1 100 ? 27.658 9.234 -28.487 1.00 96.62 100 THR A N 1
ATOM 749 C CA . THR A 1 100 ? 27.936 9.866 -27.192 1.00 96.62 100 THR A CA 1
ATOM 750 C C . THR A 1 100 ? 26.721 10.628 -26.663 1.00 96.62 100 THR A C 1
ATOM 752 O O . THR A 1 100 ? 26.327 10.413 -25.516 1.00 96.62 100 THR A O 1
ATOM 755 N N . ASP A 1 101 ? 26.080 11.453 -27.495 1.00 96.50 101 ASP A N 1
ATOM 756 C CA . ASP A 1 101 ? 24.894 12.223 -27.097 1.00 96.50 101 ASP A CA 1
ATOM 757 C C . ASP A 1 101 ? 23.715 11.302 -26.756 1.00 96.50 101 ASP A C 1
ATOM 759 O O . ASP A 1 101 ? 23.042 11.497 -25.739 1.00 96.50 101 ASP A O 1
ATOM 763 N N . VAL A 1 102 ? 23.511 10.242 -27.551 1.00 95.75 102 VAL A N 1
ATOM 764 C CA . VAL A 1 102 ? 22.487 9.216 -27.288 1.00 95.75 102 VAL A CA 1
ATOM 765 C C . VAL A 1 102 ? 22.730 8.544 -25.933 1.00 95.75 102 VAL A C 1
ATOM 767 O O . VAL A 1 102 ? 21.793 8.393 -25.145 1.00 95.75 102 VAL A O 1
ATOM 770 N N . MET A 1 103 ? 23.978 8.176 -25.618 1.00 95.44 103 MET A N 1
ATOM 771 C CA . MET A 1 103 ? 24.339 7.549 -24.336 1.00 95.44 103 MET A CA 1
ATOM 772 C C . MET A 1 103 ? 24.093 8.466 -23.146 1.00 95.44 103 MET A C 1
ATOM 774 O O . MET A 1 103 ? 23.536 8.019 -22.138 1.00 95.44 103 MET A O 1
ATOM 778 N N . VAL A 1 104 ? 24.460 9.742 -23.260 1.00 96.31 104 VAL A N 1
ATOM 779 C CA . VAL A 1 104 ? 24.241 10.731 -22.198 1.00 96.31 104 VAL A CA 1
ATOM 780 C C . VAL A 1 104 ? 22.746 10.948 -21.963 1.00 96.31 104 VAL A C 1
ATOM 782 O O . VAL A 1 104 ? 22.293 10.881 -20.815 1.00 96.31 104 VAL A O 1
ATOM 785 N N . ALA A 1 105 ? 21.961 11.146 -23.024 1.00 95.75 105 ALA A N 1
ATOM 786 C CA . ALA A 1 105 ? 20.515 11.341 -22.920 1.00 95.75 105 ALA A CA 1
ATOM 787 C C . ALA A 1 105 ? 19.813 10.109 -22.323 1.00 95.75 105 ALA A C 1
ATOM 789 O O . ALA A 1 105 ? 19.015 10.230 -21.389 1.00 95.75 105 ALA A O 1
ATOM 790 N N . TYR A 1 106 ? 20.160 8.913 -22.805 1.00 95.81 106 TYR A N 1
ATOM 791 C CA . TYR A 1 106 ? 19.612 7.649 -22.318 1.00 95.81 106 TYR A CA 1
ATOM 792 C C . TYR A 1 106 ? 19.961 7.390 -20.845 1.00 95.81 106 TYR A C 1
ATOM 794 O O . TYR A 1 106 ? 19.081 7.070 -20.037 1.00 95.81 106 TYR A O 1
ATOM 802 N N . GLY A 1 107 ? 21.231 7.578 -20.473 1.00 95.94 107 GLY A N 1
ATOM 803 C CA . GLY A 1 107 ? 21.698 7.435 -19.094 1.00 95.94 107 GLY A CA 1
ATOM 804 C C . GLY A 1 107 ? 21.008 8.414 -18.144 1.00 95.94 107 GLY A C 1
ATOM 805 O O . GLY A 1 107 ? 20.542 8.009 -17.076 1.00 95.94 107 GLY A O 1
ATOM 806 N N . THR A 1 108 ? 20.864 9.673 -18.566 1.00 96.69 108 THR A N 1
ATOM 807 C CA . THR A 1 108 ? 20.163 10.715 -17.801 1.00 96.69 108 THR A CA 1
ATOM 808 C C . THR A 1 108 ? 18.695 10.350 -17.591 1.00 96.69 108 THR A C 1
ATOM 810 O O . THR A 1 108 ? 18.225 10.345 -16.454 1.00 96.69 108 THR A O 1
ATOM 813 N N . ALA A 1 109 ? 17.979 9.952 -18.649 1.00 96.94 109 ALA A N 1
ATOM 814 C CA . ALA A 1 109 ? 16.570 9.569 -18.561 1.00 96.94 109 ALA A CA 1
ATOM 815 C C . ALA A 1 109 ? 16.343 8.391 -17.596 1.00 96.94 109 ALA A C 1
ATOM 817 O O . ALA A 1 109 ? 15.459 8.446 -16.733 1.00 96.94 109 ALA A O 1
ATOM 818 N N . ILE A 1 110 ? 17.169 7.341 -17.689 1.00 96.25 110 ILE A N 1
ATOM 819 C CA . ILE A 1 110 ? 17.107 6.204 -16.759 1.00 96.25 110 ILE A CA 1
ATOM 820 C C . ILE A 1 110 ? 17.415 6.649 -15.329 1.00 96.25 110 ILE A C 1
ATOM 822 O O . ILE A 1 110 ? 16.698 6.248 -14.408 1.00 96.25 110 ILE A O 1
ATOM 826 N N . GLY A 1 111 ? 18.461 7.455 -15.129 1.00 96.69 111 GLY A N 1
ATOM 827 C CA . GLY A 1 111 ? 18.854 7.959 -13.813 1.00 96.69 111 GLY A CA 1
ATOM 828 C C . GLY A 1 111 ? 17.729 8.740 -13.134 1.00 96.69 111 GLY A C 1
ATOM 829 O O . GLY A 1 111 ? 17.373 8.445 -11.990 1.00 96.69 111 GLY A O 1
ATOM 830 N N . THR A 1 112 ? 17.100 9.666 -13.859 1.00 97.62 112 THR A N 1
ATOM 831 C CA . THR A 1 112 ? 15.973 10.467 -13.363 1.00 97.62 112 THR A CA 1
ATOM 832 C C . THR A 1 112 ? 14.764 9.604 -13.007 1.00 97.62 112 THR A C 1
ATOM 834 O O . THR A 1 112 ? 14.215 9.744 -11.911 1.00 97.62 112 THR A O 1
ATOM 837 N N . LEU A 1 113 ? 14.365 8.669 -13.879 1.00 97.31 113 LEU A N 1
ATOM 838 C CA . LEU A 1 113 ? 13.243 7.764 -13.597 1.00 97.31 113 LEU A CA 1
ATOM 839 C C . LEU A 1 113 ? 13.521 6.882 -12.376 1.00 97.31 113 LEU A C 1
ATOM 841 O O . LEU A 1 113 ? 12.648 6.712 -11.526 1.00 97.31 113 LEU A O 1
ATOM 845 N N . ARG A 1 114 ? 14.750 6.375 -12.229 1.00 97.06 114 ARG A N 1
ATOM 846 C CA . ARG A 1 114 ? 15.160 5.598 -11.049 1.00 97.06 114 ARG A CA 1
ATOM 847 C C . ARG A 1 114 ? 15.093 6.420 -9.766 1.00 97.06 114 ARG A C 1
ATOM 849 O O . ARG A 1 114 ? 14.593 5.915 -8.762 1.00 97.06 114 ARG A O 1
ATOM 856 N N . ALA A 1 115 ? 15.551 7.669 -9.792 1.00 97.44 115 ALA A N 1
ATOM 857 C CA . ALA A 1 115 ? 15.451 8.565 -8.642 1.00 97.44 115 ALA A CA 1
ATOM 858 C C . ALA A 1 115 ? 13.983 8.825 -8.253 1.00 97.44 115 ALA A C 1
ATOM 860 O O . ALA A 1 115 ? 13.624 8.709 -7.078 1.00 97.44 115 ALA A O 1
ATOM 861 N N . LEU A 1 116 ? 13.111 9.081 -9.238 1.00 97.88 116 LEU A N 1
ATOM 862 C CA . LEU A 1 116 ? 11.668 9.237 -9.022 1.00 97.88 116 LEU A CA 1
ATOM 863 C C . LEU A 1 116 ? 11.036 7.973 -8.423 1.00 97.88 116 LEU A C 1
ATOM 865 O O . LEU A 1 116 ? 10.237 8.055 -7.487 1.00 97.88 116 LEU A O 1
ATOM 869 N N . MET A 1 117 ? 11.410 6.797 -8.925 1.00 97.25 117 MET A N 1
ATOM 870 C CA . MET A 1 117 ? 10.951 5.515 -8.390 1.00 97.25 117 MET A CA 1
ATOM 871 C C . MET A 1 117 ? 11.357 5.331 -6.925 1.00 97.25 117 MET A C 1
ATOM 873 O O . MET A 1 117 ? 10.523 4.946 -6.113 1.00 97.25 117 MET A O 1
ATOM 877 N N . VAL A 1 118 ? 12.600 5.651 -6.549 1.00 97.56 118 VAL A N 1
ATOM 878 C CA . VAL A 1 118 ? 13.044 5.585 -5.144 1.00 97.56 118 VAL A CA 1
ATOM 879 C C . VAL A 1 118 ? 12.217 6.527 -4.265 1.00 97.56 118 VAL A C 1
ATOM 881 O O . VAL A 1 118 ? 11.694 6.099 -3.234 1.00 97.56 118 VAL A O 1
ATOM 884 N N . ALA A 1 119 ? 12.039 7.781 -4.686 1.00 98.00 119 ALA A N 1
ATOM 885 C CA . ALA A 1 119 ? 11.256 8.762 -3.936 1.00 98.00 119 ALA A CA 1
ATOM 886 C C . ALA A 1 119 ? 9.795 8.312 -3.746 1.00 98.00 119 ALA A C 1
ATOM 888 O O . ALA A 1 119 ? 9.263 8.342 -2.633 1.00 98.00 119 ALA A O 1
ATOM 889 N N . THR A 1 120 ? 9.157 7.834 -4.815 1.00 97.81 120 THR A N 1
ATOM 890 C CA . THR A 1 120 ? 7.775 7.331 -4.775 1.00 97.81 120 THR A CA 1
ATOM 891 C C . THR A 1 120 ? 7.636 6.041 -3.974 1.00 97.81 120 THR A C 1
ATOM 893 O O . THR A 1 120 ? 6.630 5.885 -3.286 1.00 97.81 120 THR A O 1
ATOM 896 N N . THR A 1 121 ? 8.642 5.161 -3.959 1.00 96.88 121 THR A N 1
ATOM 897 C CA . THR A 1 121 ? 8.665 3.993 -3.063 1.00 96.88 121 THR A CA 1
ATOM 898 C C . THR A 1 121 ? 8.656 4.424 -1.605 1.00 96.88 121 THR A C 1
ATOM 900 O O . THR A 1 121 ? 7.840 3.928 -0.832 1.00 96.88 121 THR A O 1
ATOM 903 N N . ILE A 1 122 ? 9.525 5.362 -1.216 1.00 97.81 122 ILE A N 1
ATOM 904 C CA . ILE A 1 122 ? 9.593 5.842 0.172 1.00 97.81 122 ILE A CA 1
ATOM 905 C C . ILE A 1 122 ? 8.254 6.470 0.576 1.00 97.81 122 ILE A C 1
ATOM 907 O O . ILE A 1 122 ? 7.689 6.106 1.609 1.00 97.81 122 ILE A O 1
ATOM 911 N N . LEU A 1 123 ? 7.708 7.360 -0.259 1.00 98.00 123 LEU A N 1
ATOM 912 C CA . LEU A 1 123 ? 6.406 7.989 -0.017 1.00 98.00 123 LEU A CA 1
ATOM 913 C C . LEU A 1 123 ? 5.265 6.967 0.033 1.00 98.00 123 LEU A C 1
ATOM 915 O O . LEU A 1 123 ? 4.392 7.071 0.894 1.00 98.00 123 LEU A O 1
ATOM 919 N N . GLY A 1 124 ? 5.283 5.968 -0.850 1.00 97.69 124 GLY A N 1
ATOM 920 C CA . GLY A 1 124 ? 4.300 4.890 -0.903 1.00 97.69 124 GLY A CA 1
ATOM 921 C C . GLY A 1 124 ? 4.334 4.026 0.352 1.00 97.69 124 GLY A C 1
ATOM 922 O O . GLY A 1 124 ? 3.292 3.820 0.970 1.00 97.69 124 GLY A O 1
ATOM 923 N N . VAL A 1 125 ? 5.523 3.596 0.785 1.00 97.12 125 VAL A N 1
ATOM 924 C CA . VAL A 1 125 ? 5.717 2.811 2.015 1.00 97.12 125 VAL A CA 1
ATOM 925 C C . VAL A 1 125 ? 5.274 3.609 3.237 1.00 97.12 125 VAL A C 1
ATOM 927 O O . VAL A 1 125 ? 4.434 3.141 4.005 1.00 97.12 125 VAL A O 1
ATOM 930 N N . VAL A 1 126 ? 5.780 4.833 3.413 1.00 97.88 126 VAL A N 1
ATOM 931 C CA . VAL A 1 126 ? 5.417 5.676 4.563 1.00 97.88 126 VAL A CA 1
ATOM 932 C C . VAL A 1 126 ? 3.921 5.980 4.558 1.00 97.88 126 VAL A C 1
ATOM 934 O O . VAL A 1 126 ? 3.266 5.845 5.593 1.00 97.88 126 VAL A O 1
ATOM 937 N N . GLY A 1 127 ? 3.367 6.348 3.402 1.00 98.00 127 GLY A N 1
ATOM 938 C CA . GLY A 1 127 ? 1.949 6.641 3.241 1.00 98.00 127 GLY A CA 1
ATOM 939 C C . GLY A 1 127 ? 1.071 5.441 3.572 1.00 98.00 127 GLY A C 1
ATOM 940 O O . GLY A 1 127 ? 0.113 5.578 4.333 1.00 98.00 127 GLY A O 1
ATOM 941 N N . PHE A 1 128 ? 1.425 4.260 3.063 1.00 97.94 128 PHE A N 1
ATOM 942 C CA . PHE A 1 128 ? 0.685 3.024 3.299 1.00 97.94 128 PHE A CA 1
ATOM 943 C C . PHE A 1 128 ? 0.748 2.596 4.770 1.00 97.94 128 PHE A C 1
ATOM 945 O O . PHE A 1 128 ? -0.290 2.313 5.367 1.00 97.94 128 PHE A O 1
ATOM 952 N N . LEU A 1 129 ? 1.930 2.618 5.394 1.00 97.62 129 LEU A N 1
ATOM 953 C CA . LEU A 1 129 ? 2.085 2.264 6.809 1.00 97.62 129 LEU A CA 1
ATOM 954 C C . LEU A 1 129 ? 1.358 3.251 7.729 1.00 97.62 129 LEU A C 1
ATOM 956 O O . LEU A 1 129 ? 0.691 2.837 8.681 1.00 97.62 129 LEU A O 1
ATOM 960 N N . ARG A 1 130 ? 1.435 4.558 7.438 1.00 97.62 130 ARG A N 1
ATOM 961 C CA . ARG A 1 130 ? 0.674 5.580 8.173 1.00 97.62 130 ARG A CA 1
ATOM 962 C C . ARG A 1 130 ? -0.822 5.385 7.990 1.00 97.62 130 ARG A C 1
ATOM 964 O O . ARG A 1 130 ? -1.547 5.446 8.977 1.00 97.62 130 ARG A O 1
ATOM 971 N N . TRP A 1 131 ? -1.285 5.118 6.773 1.00 97.88 131 TRP A N 1
ATOM 972 C CA . TRP A 1 131 ? -2.686 4.799 6.511 1.00 97.88 131 TRP A CA 1
ATOM 973 C C . TRP A 1 131 ? -3.141 3.582 7.320 1.00 97.88 131 TRP A C 1
ATOM 975 O O . TRP A 1 131 ? -4.119 3.681 8.058 1.00 97.88 131 TRP A O 1
ATOM 985 N N . GLN A 1 132 ? -2.403 2.473 7.257 1.00 97.44 132 GLN A N 1
ATOM 986 C CA . GLN A 1 132 ? -2.744 1.245 7.968 1.00 97.44 132 GLN A CA 1
ATOM 987 C C . GLN A 1 132 ? -2.804 1.481 9.481 1.00 97.44 132 GLN A C 1
ATOM 989 O O . GLN A 1 132 ? -3.807 1.152 10.111 1.00 97.44 132 GLN A O 1
ATOM 994 N N . TYR A 1 133 ? -1.785 2.121 10.062 1.00 96.75 133 TYR A N 1
ATOM 995 C CA . TYR A 1 133 ? -1.773 2.473 11.484 1.00 96.75 133 TYR A CA 1
ATOM 996 C C . TYR A 1 133 ? -3.018 3.275 11.887 1.00 96.75 133 TYR A C 1
ATOM 998 O O . TYR A 1 133 ? -3.661 2.969 12.889 1.00 96.75 133 TYR A O 1
ATOM 1006 N N . GLN A 1 134 ? -3.378 4.282 11.087 1.00 96.12 134 GLN A N 1
ATOM 1007 C CA . GLN A 1 134 ? -4.527 5.154 11.338 1.00 96.12 134 GLN A CA 1
ATOM 1008 C C . GLN 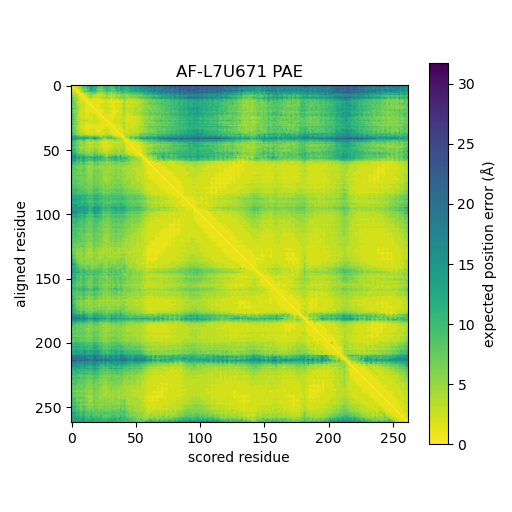A 1 134 ? -5.858 4.404 11.228 1.00 96.12 134 GLN A C 1
ATOM 1010 O O . GLN A 1 134 ? -6.760 4.632 12.032 1.00 96.12 134 GLN A O 1
ATOM 1015 N N . VAL A 1 135 ? -5.980 3.481 10.272 1.00 96.44 135 VAL A N 1
ATOM 1016 C CA . VAL A 1 135 ? -7.165 2.629 10.135 1.00 96.44 135 VAL A CA 1
ATOM 1017 C C . VAL A 1 135 ? -7.329 1.717 11.350 1.00 96.44 135 VAL A C 1
ATOM 1019 O O . VAL A 1 135 ? -8.422 1.668 11.905 1.00 96.44 135 VAL A O 1
ATOM 1022 N N . PHE A 1 136 ? -6.266 1.052 11.813 1.00 96.12 136 PHE A N 1
ATOM 1023 C CA . PHE A 1 136 ? -6.335 0.224 13.025 1.00 96.12 136 PHE A CA 1
ATOM 1024 C C . PHE A 1 136 ? -6.598 1.058 14.278 1.00 96.12 136 PHE A C 1
ATOM 1026 O O . PHE A 1 136 ? -7.365 0.644 15.142 1.00 96.12 136 PHE A O 1
ATOM 1033 N N . GLN A 1 137 ? -6.016 2.257 14.374 1.00 94.25 137 GLN A N 1
ATOM 1034 C CA . GLN A 1 137 ? -6.308 3.174 15.472 1.00 94.25 137 GLN A CA 1
ATOM 1035 C C . GLN A 1 137 ? -7.796 3.534 15.486 1.00 94.25 137 GLN A C 1
ATOM 1037 O O . GLN A 1 137 ? -8.437 3.439 16.530 1.00 94.25 137 GLN A O 1
ATOM 1042 N N . LEU A 1 138 ? -8.365 3.876 14.330 1.00 93.50 138 LEU A N 1
ATOM 1043 C CA . LEU A 1 138 ? -9.783 4.196 14.214 1.00 93.50 138 LEU A CA 1
ATOM 1044 C C . LEU A 1 138 ? -10.671 2.978 14.512 1.00 93.50 138 LEU A C 1
ATOM 1046 O O . LEU A 1 138 ? -11.615 3.107 15.283 1.00 93.50 138 LEU A O 1
ATOM 1050 N N . ALA A 1 139 ? -10.338 1.800 13.985 1.00 93.50 139 ALA A N 1
ATOM 1051 C CA . ALA A 1 139 ? -11.074 0.564 14.252 1.00 93.50 139 ALA A CA 1
ATOM 1052 C C . ALA A 1 139 ? -11.053 0.175 15.740 1.00 93.50 139 ALA A C 1
ATOM 1054 O O . ALA A 1 139 ? -12.081 -0.237 16.269 1.00 93.50 139 ALA A O 1
ATOM 1055 N N . SER A 1 140 ? -9.922 0.366 16.429 1.00 91.31 140 SER A N 1
ATOM 1056 C CA . SER A 1 140 ? -9.819 0.116 17.874 1.00 91.31 140 SER A CA 1
ATOM 1057 C C . SER A 1 140 ? -10.640 1.110 18.700 1.00 91.31 140 SER A C 1
ATOM 1059 O O . SER A 1 140 ? -11.207 0.755 19.725 1.00 91.31 140 SER A O 1
ATOM 1061 N N . VAL A 1 141 ? -10.743 2.363 18.243 1.00 88.81 141 VAL A N 1
ATOM 1062 C CA . VAL A 1 141 ? -11.558 3.385 18.909 1.00 88.81 141 VAL A CA 1
ATOM 1063 C C . VAL A 1 141 ? -13.054 3.143 18.701 1.00 88.81 141 VAL A C 1
ATOM 1065 O O . VAL A 1 141 ? -13.842 3.446 19.592 1.00 88.81 141 VAL A O 1
ATOM 1068 N N . LEU A 1 142 ? -13.434 2.581 17.553 1.00 87.69 142 LEU A N 1
ATOM 1069 C CA . LEU A 1 142 ? -14.801 2.137 17.273 1.00 87.69 142 LEU A CA 1
ATOM 1070 C C . LEU A 1 142 ? -15.130 0.778 17.919 1.00 87.69 142 LEU A C 1
ATOM 1072 O O . LEU A 1 142 ? -16.243 0.301 17.752 1.00 87.69 142 LEU A O 1
ATOM 1076 N N . ASP A 1 143 ? -14.172 0.163 18.623 1.00 88.25 143 ASP A N 1
ATOM 1077 C CA . ASP A 1 143 ? -14.274 -1.175 19.226 1.00 88.25 143 ASP A CA 1
ATOM 1078 C C . ASP A 1 143 ? -14.677 -2.278 18.227 1.00 88.25 143 ASP A C 1
ATOM 1080 O O . ASP A 1 143 ? -15.273 -3.294 18.573 1.00 88.25 143 ASP A O 1
ATOM 1084 N N . VAL A 1 144 ? -14.322 -2.074 16.955 1.00 90.12 144 VAL A N 1
ATOM 1085 C CA . VAL A 1 144 ? -14.621 -3.013 15.869 1.00 90.12 144 VAL A CA 1
ATOM 1086 C C . VAL A 1 144 ? -13.527 -4.071 15.754 1.00 90.12 144 VAL A C 1
ATOM 1088 O O . VAL A 1 144 ? -13.820 -5.230 15.492 1.00 90.12 144 VAL A O 1
ATOM 1091 N N . SER A 1 145 ? -12.264 -3.698 15.989 1.00 91.75 145 SER A N 1
ATOM 1092 C CA . SER A 1 145 ? -11.131 -4.624 15.894 1.00 91.75 145 SER A CA 1
ATOM 1093 C C . SER A 1 145 ? -10.315 -4.675 17.179 1.00 91.75 145 SER A C 1
ATOM 1095 O O . SER A 1 145 ? -10.003 -3.649 17.783 1.00 91.75 145 SER A O 1
ATOM 1097 N N . GLN A 1 146 ? -9.925 -5.892 17.561 1.00 88.81 146 GLN A N 1
ATOM 1098 C CA . GLN A 1 146 ? -9.085 -6.169 18.733 1.00 88.81 146 GLN A CA 1
ATOM 1099 C C . GLN A 1 146 ? -7.583 -6.058 18.432 1.00 88.81 146 GLN A C 1
ATOM 1101 O O . GLN A 1 146 ? -6.752 -6.079 19.341 1.00 88.81 146 GLN A O 1
ATOM 1106 N N . ALA A 1 147 ? -7.206 -5.962 17.155 1.00 93.44 147 ALA A N 1
ATOM 1107 C CA . ALA A 1 147 ? -5.810 -5.860 16.762 1.00 93.44 147 ALA A CA 1
ATOM 1108 C C . ALA A 1 147 ? -5.235 -4.487 17.132 1.00 93.44 147 ALA A C 1
ATOM 1110 O O . ALA A 1 147 ? -5.788 -3.438 16.795 1.00 93.44 147 ALA A O 1
ATOM 1111 N N . SER A 1 148 ? -4.075 -4.483 17.790 1.00 93.38 148 SER A N 1
ATOM 1112 C CA . SER A 1 148 ? -3.441 -3.221 18.170 1.00 93.38 148 SER A CA 1
ATOM 1113 C C . SER A 1 148 ? -2.789 -2.530 16.957 1.00 93.38 148 SER A C 1
ATOM 1115 O O . SER A 1 148 ? -2.151 -3.193 16.131 1.00 93.38 148 SER A O 1
ATOM 1117 N N . PRO A 1 149 ? -2.820 -1.186 16.869 1.00 94.56 149 PRO A N 1
ATOM 1118 C CA . PRO A 1 149 ? -2.156 -0.448 15.787 1.00 94.56 149 PRO A CA 1
ATOM 1119 C C . PRO A 1 149 ? -0.645 -0.710 15.701 1.00 94.56 149 PRO A C 1
ATOM 1121 O O . PRO A 1 149 ? -0.049 -0.657 14.627 1.00 94.56 149 PRO A O 1
ATOM 1124 N N . ARG A 1 150 ? -0.009 -1.021 16.840 1.00 94.94 150 ARG A N 1
ATOM 1125 C CA . ARG A 1 150 ? 1.421 -1.355 16.907 1.00 94.94 150 ARG A CA 1
ATOM 1126 C C . ARG A 1 150 ? 1.720 -2.704 16.257 1.00 94.94 150 ARG A C 1
ATOM 1128 O O . ARG A 1 150 ? 2.706 -2.807 15.537 1.00 94.94 150 ARG A O 1
ATOM 1135 N N . GLN A 1 151 ? 0.863 -3.708 16.455 1.00 93.62 151 GLN A N 1
ATOM 1136 C CA . GLN A 1 151 ? 1.008 -5.010 15.792 1.00 93.62 151 GLN A CA 1
ATOM 1137 C C . GLN A 1 151 ? 0.897 -4.884 14.268 1.00 93.62 151 GLN A C 1
ATOM 1139 O O . GLN A 1 151 ? 1.652 -5.544 13.556 1.00 93.62 151 GLN A O 1
ATOM 1144 N N . ALA A 1 152 ? 0.022 -3.998 13.778 1.00 92.94 152 ALA A N 1
ATOM 1145 C CA . ALA A 1 152 ? -0.092 -3.699 12.350 1.00 92.94 152 ALA A CA 1
ATOM 1146 C C . ALA A 1 152 ? 1.204 -3.159 11.745 1.00 92.94 152 ALA A C 1
ATOM 1148 O O . ALA A 1 152 ? 1.576 -3.568 10.649 1.00 92.94 152 ALA A O 1
ATOM 1149 N N . LEU A 1 153 ? 1.921 -2.303 12.474 1.00 95.81 153 LEU A N 1
ATOM 1150 C CA . LEU A 1 153 ? 3.190 -1.752 12.011 1.00 95.81 153 LEU A CA 1
ATOM 1151 C C . LEU A 1 153 ? 4.338 -2.765 12.134 1.00 95.81 153 LEU A C 1
ATOM 1153 O O . LEU A 1 153 ? 5.068 -2.985 11.172 1.00 95.81 153 LEU A O 1
ATOM 1157 N N . LEU A 1 154 ? 4.481 -3.405 13.300 1.00 95.56 154 LEU A N 1
ATOM 1158 C CA . LEU A 1 154 ? 5.593 -4.318 13.593 1.00 95.56 154 LEU A CA 1
ATOM 1159 C C . LEU A 1 154 ? 5.636 -5.533 12.659 1.00 95.56 154 LEU A C 1
ATOM 1161 O O . LEU A 1 154 ? 6.721 -6.031 12.364 1.00 95.56 154 LEU A O 1
ATOM 1165 N N . GLY A 1 155 ? 4.481 -5.973 12.150 1.00 95.12 155 GLY A N 1
ATOM 1166 C CA . GLY A 1 155 ? 4.399 -7.078 11.196 1.00 95.12 155 GLY A CA 1
ATOM 1167 C C . GLY A 1 155 ? 5.229 -6.872 9.924 1.00 95.12 155 GLY A C 1
ATOM 1168 O O . GLY A 1 155 ? 5.676 -7.862 9.358 1.00 95.12 155 GLY A O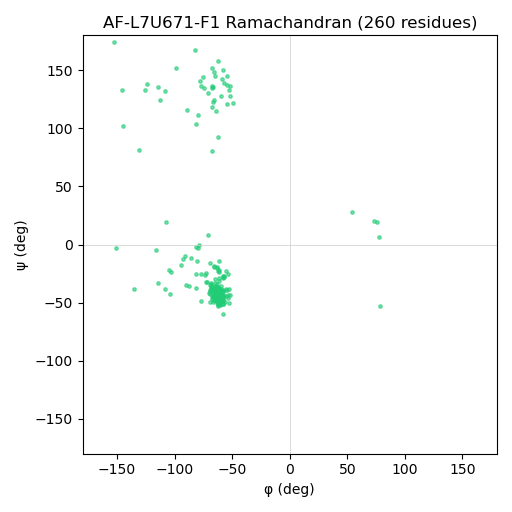 1
ATOM 1169 N N . TRP A 1 156 ? 5.482 -5.626 9.510 1.00 96.50 156 TRP A N 1
ATOM 1170 C CA . TRP A 1 156 ? 6.272 -5.310 8.311 1.00 96.50 156 TRP A CA 1
ATOM 1171 C C . TRP A 1 156 ? 7.786 -5.349 8.529 1.00 96.50 156 TRP A C 1
ATOM 1173 O O . TRP A 1 156 ? 8.538 -5.567 7.582 1.00 96.50 156 TRP A O 1
ATOM 1183 N N . PHE A 1 157 ? 8.243 -5.134 9.763 1.00 96.62 157 PHE A N 1
ATOM 1184 C CA . PHE A 1 157 ? 9.669 -4.984 10.069 1.00 96.62 157 PHE A CA 1
ATOM 1185 C C . PHE A 1 157 ? 10.335 -6.287 10.504 1.00 96.62 157 PHE A C 1
ATOM 1187 O O . PHE A 1 157 ? 11.557 -6.379 10.471 1.00 96.62 157 PHE A O 1
ATOM 1194 N N . ILE A 1 158 ? 9.553 -7.291 10.905 1.00 96.75 158 ILE A N 1
ATOM 1195 C CA . ILE A 1 158 ? 10.078 -8.591 11.324 1.00 96.75 158 ILE A CA 1
ATOM 1196 C C . ILE A 1 158 ? 10.191 -9.498 10.087 1.00 96.75 158 ILE A C 1
ATOM 1198 O O . ILE A 1 158 ? 9.159 -9.845 9.492 1.00 96.75 158 ILE A O 1
ATOM 1202 N N . PRO A 1 159 ? 11.411 -9.914 9.689 1.00 93.81 159 PRO A N 1
ATOM 1203 C CA . PRO A 1 159 ? 11.598 -10.857 8.590 1.00 93.81 159 PRO A CA 1
ATOM 1204 C C . PRO A 1 159 ? 10.798 -12.146 8.816 1.00 93.81 159 PRO A C 1
ATOM 1206 O O . PRO A 1 159 ? 10.609 -12.593 9.946 1.00 93.81 159 PRO A O 1
ATOM 1209 N N . GLY A 1 160 ? 10.274 -12.735 7.743 1.00 95.00 160 GLY A N 1
ATOM 1210 C CA . GLY A 1 160 ? 9.379 -13.895 7.817 1.00 95.00 160 GLY A CA 1
ATOM 1211 C C . GLY A 1 160 ? 7.942 -13.527 8.200 1.00 95.00 160 GLY A C 1
ATOM 1212 O O . GLY A 1 160 ? 7.022 -13.837 7.445 1.00 95.00 160 GLY A O 1
ATOM 1213 N N . LEU A 1 161 ? 7.724 -12.789 9.298 1.00 95.69 161 LEU A N 1
ATOM 1214 C CA . LEU A 1 161 ? 6.376 -12.316 9.656 1.00 95.69 161 LEU A CA 1
ATOM 1215 C C . LEU A 1 161 ? 5.800 -11.366 8.604 1.00 95.69 161 LEU A C 1
ATOM 1217 O O . LEU A 1 161 ? 4.599 -11.435 8.333 1.00 95.69 161 LEU A O 1
ATOM 1221 N N . ASN A 1 162 ? 6.649 -10.563 7.962 1.00 95.75 162 ASN A N 1
ATOM 1222 C CA . ASN A 1 162 ? 6.260 -9.681 6.863 1.00 95.75 162 ASN A CA 1
ATOM 1223 C C . ASN A 1 162 ? 5.567 -10.423 5.699 1.00 95.75 162 ASN A C 1
ATOM 1225 O O . ASN A 1 162 ? 4.769 -9.833 4.981 1.00 95.75 162 ASN A O 1
ATOM 1229 N N . LEU A 1 163 ? 5.786 -11.735 5.543 1.00 95.25 163 LEU A N 1
ATOM 1230 C CA . LEU A 1 163 ? 5.158 -12.540 4.486 1.00 95.25 163 LEU A CA 1
ATOM 1231 C C . LEU A 1 163 ? 3.718 -12.977 4.798 1.00 95.25 163 LEU A C 1
ATOM 1233 O O . LEU A 1 163 ? 2.999 -13.400 3.892 1.00 95.25 163 LEU A O 1
ATOM 1237 N N . PHE A 1 164 ? 3.267 -12.865 6.051 1.00 96.38 164 PHE A N 1
ATOM 1238 C CA . PHE A 1 164 ? 1.958 -13.392 6.457 1.00 96.38 164 PHE A CA 1
ATOM 1239 C C . PHE A 1 164 ? 1.148 -12.430 7.325 1.00 96.38 164 PHE A C 1
ATOM 1241 O O . PHE A 1 164 ? -0.074 -12.346 7.177 1.00 96.38 164 PHE A O 1
ATOM 1248 N N . LYS A 1 165 ? 1.794 -11.701 8.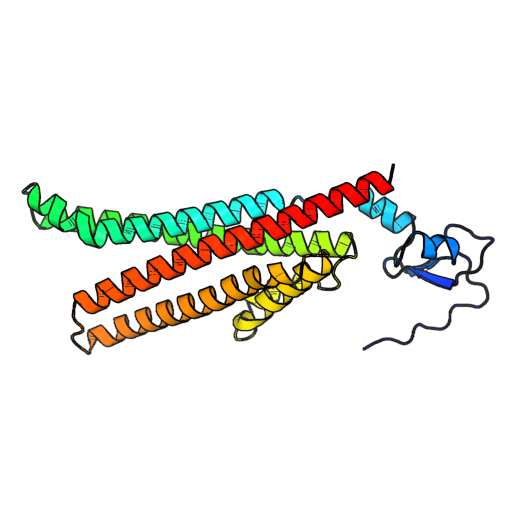242 1.00 95.88 165 LYS A N 1
ATOM 1249 C CA . LYS A 1 165 ? 1.103 -10.861 9.228 1.00 95.88 165 LYS A CA 1
ATOM 1250 C C . LYS A 1 165 ? 0.340 -9.692 8.611 1.00 95.88 165 LYS A C 1
ATOM 1252 O O . LYS A 1 165 ? -0.818 -9.526 8.996 1.00 95.88 165 LYS A O 1
ATOM 1257 N N . PRO A 1 166 ? 0.888 -8.921 7.654 1.00 96.00 166 PRO A N 1
ATOM 1258 C CA . PRO A 1 166 ? 0.131 -7.824 7.058 1.00 96.00 166 PRO A CA 1
ATOM 1259 C C . PRO A 1 166 ? -1.160 -8.286 6.374 1.00 96.00 166 PRO A C 1
ATOM 1261 O O . PRO A 1 166 ? -2.210 -7.667 6.551 1.00 96.00 166 PRO A O 1
ATOM 1264 N N . TYR A 1 167 ? -1.101 -9.420 5.669 1.00 97.00 167 TYR A N 1
ATOM 1265 C CA . TYR A 1 167 ? -2.271 -10.059 5.070 1.00 97.00 167 TYR A CA 1
ATOM 1266 C C . TYR A 1 167 ? -3.317 -10.457 6.112 1.00 97.00 167 TYR A C 1
ATOM 1268 O O . TYR A 1 167 ? -4.487 -10.103 5.962 1.00 97.00 167 TYR A O 1
ATOM 1276 N N . GLN A 1 168 ? -2.904 -11.177 7.163 1.00 96.94 168 GLN A N 1
ATOM 1277 C CA . GLN A 1 168 ? -3.808 -11.616 8.231 1.00 96.94 168 GLN A CA 1
ATOM 1278 C C . GLN A 1 168 ? -4.524 -10.417 8.852 1.00 96.94 168 GLN A C 1
ATOM 1280 O O . GLN A 1 168 ? -5.748 -10.402 8.904 1.00 96.94 168 GLN A O 1
ATOM 1285 N N . LEU A 1 169 ? -3.770 -9.379 9.218 1.00 96.50 169 LEU A N 1
ATOM 1286 C CA . LEU A 1 169 ? -4.315 -8.192 9.864 1.00 96.50 169 LEU A CA 1
ATOM 1287 C C . LEU A 1 169 ? -5.317 -7.455 8.971 1.00 96.50 169 LEU A C 1
ATOM 1289 O O . LEU A 1 169 ? -6.409 -7.146 9.431 1.00 96.50 169 LEU A O 1
ATOM 1293 N N . LEU A 1 170 ? -4.999 -7.203 7.696 1.00 97.12 170 LEU A N 1
ATOM 1294 C CA . LEU A 1 170 ? -5.931 -6.514 6.790 1.00 97.12 170 LEU A CA 1
ATOM 1295 C C . LEU A 1 170 ? -7.178 -7.349 6.474 1.00 97.12 170 LEU A C 1
ATOM 1297 O O . LEU A 1 170 ? -8.271 -6.798 6.352 1.00 97.12 170 LEU A O 1
ATOM 1301 N N . ARG A 1 171 ? -7.031 -8.671 6.351 1.00 96.50 171 ARG A N 1
ATOM 1302 C CA . ARG A 1 171 ? -8.156 -9.590 6.142 1.00 96.50 171 ARG A CA 1
ATOM 1303 C C . ARG A 1 171 ? -9.076 -9.638 7.359 1.00 96.50 171 ARG A C 1
ATOM 1305 O O . ARG A 1 171 ? -10.291 -9.622 7.188 1.00 96.50 171 ARG A O 1
ATOM 1312 N N . ASP A 1 172 ? -8.504 -9.742 8.551 1.00 95.88 172 ASP A N 1
ATOM 1313 C CA . ASP A 1 172 ? -9.269 -9.850 9.790 1.00 95.88 172 ASP A CA 1
ATOM 1314 C C . ASP A 1 172 ? -9.949 -8.507 10.091 1.00 95.88 172 ASP A C 1
ATOM 1316 O O . ASP A 1 172 ? -11.154 -8.482 10.299 1.00 95.88 172 ASP A O 1
ATOM 1320 N N . LEU A 1 173 ? -9.252 -7.382 9.889 1.00 96.06 173 LEU A N 1
ATOM 1321 C CA . LEU A 1 173 ? -9.856 -6.048 9.910 1.00 96.06 173 LEU A CA 1
ATOM 1322 C C . LEU A 1 173 ? -11.027 -5.911 8.921 1.00 96.06 173 LEU A C 1
ATOM 1324 O O . LEU A 1 173 ? -12.054 -5.339 9.263 1.00 96.06 173 LEU A O 1
ATOM 1328 N N . TRP A 1 174 ? -10.898 -6.407 7.685 1.00 96.44 174 TRP A N 1
ATOM 1329 C CA . TRP A 1 174 ? -11.999 -6.355 6.713 1.00 96.44 174 TRP A CA 1
ATOM 1330 C C . TRP A 1 174 ? -13.239 -7.113 7.201 1.00 96.44 174 TRP A C 1
ATOM 1332 O O . TRP A 1 174 ? -14.357 -6.638 7.007 1.00 96.44 174 TRP A O 1
ATOM 1342 N N . ARG A 1 175 ? -13.042 -8.270 7.844 1.00 95.12 175 ARG A N 1
ATOM 1343 C CA . ARG A 1 175 ? -14.130 -9.057 8.443 1.00 95.12 175 ARG A CA 1
ATOM 1344 C C . ARG A 1 175 ? -14.751 -8.338 9.634 1.00 95.12 175 ARG A C 1
ATOM 1346 O O . ARG A 1 175 ? -15.971 -8.251 9.697 1.00 95.12 175 ARG A O 1
ATOM 1353 N N . ASP A 1 176 ? -13.918 -7.789 10.513 1.00 94.12 176 ASP A N 1
ATOM 1354 C CA . ASP A 1 176 ? -14.337 -7.023 11.688 1.00 94.12 176 ASP A CA 1
ATOM 1355 C C . ASP A 1 176 ? -15.216 -5.828 11.281 1.00 94.12 176 ASP A C 1
ATOM 1357 O O . ASP A 1 176 ? -16.252 -5.578 11.884 1.00 94.12 176 ASP A O 1
ATOM 1361 N N . LEU A 1 177 ? -14.874 -5.138 10.186 1.00 93.12 177 LEU A N 1
ATOM 1362 C CA . LEU A 1 177 ? -15.655 -4.022 9.632 1.00 93.12 177 LEU A CA 1
ATOM 1363 C C . LEU A 1 177 ? -16.992 -4.444 8.973 1.00 93.12 177 LEU A C 1
ATOM 1365 O O . LEU A 1 177 ? -17.629 -3.619 8.311 1.00 93.12 177 LEU A O 1
ATOM 1369 N N . GLY A 1 178 ? -17.407 -5.709 9.098 1.00 91.75 178 GLY A N 1
ATOM 1370 C CA . GLY A 1 178 ? -18.629 -6.240 8.484 1.00 91.75 178 GLY A CA 1
ATOM 1371 C C . GLY A 1 178 ? -18.521 -6.438 6.970 1.00 91.75 178 GLY A C 1
ATOM 1372 O O . GLY A 1 178 ? -19.530 -6.476 6.269 1.00 91.75 178 GLY A O 1
ATOM 1373 N N . GLY A 1 179 ? -17.303 -6.523 6.431 1.00 87.31 179 GLY A N 1
ATOM 1374 C CA . GLY A 1 179 ? -17.087 -6.697 5.002 1.00 87.31 179 GLY A CA 1
ATOM 1375 C C . GLY A 1 179 ? -17.550 -8.067 4.494 1.00 87.31 179 GLY A C 1
ATOM 1376 O O . GLY A 1 179 ? -17.229 -9.099 5.080 1.00 87.31 179 GLY A O 1
ATOM 1377 N N . GLU A 1 180 ? -18.239 -8.089 3.346 1.00 88.81 180 GLU A N 1
ATOM 1378 C CA . GLU A 1 180 ? -18.668 -9.327 2.677 1.00 88.81 180 GLU A CA 1
ATOM 1379 C C . GLU A 1 180 ? -17.495 -10.310 2.485 1.00 88.81 180 GLU A C 1
ATOM 1381 O O . GLU A 1 180 ? -16.403 -9.934 2.029 1.00 88.81 180 GLU A O 1
ATOM 1386 N N . THR A 1 181 ? -17.734 -11.594 2.770 1.00 85.25 181 THR A N 1
ATOM 1387 C CA . THR A 1 181 ? -16.746 -12.678 2.613 1.00 85.25 181 THR A CA 1
ATOM 1388 C C . THR A 1 181 ? -16.265 -12.820 1.169 1.00 85.25 181 THR A C 1
ATOM 1390 O O . THR A 1 181 ? -15.071 -13.029 0.945 1.00 85.25 181 THR A O 1
ATOM 1393 N N . SER A 1 182 ? -17.151 -12.597 0.192 1.00 74.56 182 SER A N 1
ATOM 1394 C CA . SER A 1 182 ? -16.843 -12.572 -1.247 1.00 74.56 182 SER A CA 1
ATOM 1395 C C . SER A 1 182 ? -15.755 -11.549 -1.603 1.00 74.56 182 SER A C 1
ATOM 1397 O O . SER A 1 182 ? -14.985 -11.729 -2.545 1.00 74.56 182 SER A O 1
ATOM 1399 N N . ARG A 1 183 ? -15.616 -10.472 -0.824 1.00 83.06 183 ARG A N 1
ATOM 1400 C CA . ARG A 1 183 ? -14.631 -9.413 -1.085 1.00 83.06 183 ARG A CA 1
ATOM 1401 C C . ARG A 1 183 ? -13.291 -9.652 -0.398 1.00 83.06 183 ARG A C 1
ATOM 1403 O O . ARG A 1 183 ? -12.312 -9.007 -0.774 1.00 83.06 183 ARG A O 1
ATOM 1410 N N . ALA A 1 184 ? -13.195 -10.635 0.502 1.00 90.50 184 ALA A N 1
ATOM 1411 C CA . ALA A 1 184 ? -11.918 -11.076 1.068 1.00 90.50 184 ALA A CA 1
ATOM 1412 C C . ALA A 1 184 ? -10.975 -11.672 -0.002 1.00 90.50 184 ALA A C 1
ATOM 1414 O O . ALA A 1 184 ? -9.754 -11.690 0.185 1.00 90.50 184 ALA A O 1
ATOM 1415 N N . HIS A 1 185 ? -11.520 -12.104 -1.149 1.00 94.81 185 HIS A N 1
ATOM 1416 C CA . HIS A 1 185 ? -10.738 -12.542 -2.307 1.00 94.81 185 HIS A CA 1
ATOM 1417 C C . HIS A 1 185 ? -9.851 -11.433 -2.874 1.00 94.81 185 HIS A C 1
ATOM 1419 O O . HIS A 1 185 ? -8.749 -11.738 -3.317 1.00 94.81 185 HIS A O 1
ATOM 1425 N N . LEU A 1 186 ? -10.260 -10.160 -2.794 1.00 96.06 186 LEU A N 1
ATOM 1426 C CA . LEU A 1 186 ? -9.439 -9.044 -3.273 1.00 96.06 186 LEU A CA 1
ATOM 1427 C C . LEU A 1 186 ? -8.141 -8.919 -2.465 1.00 96.06 186 LEU A C 1
ATOM 1429 O O . LEU A 1 186 ? -7.066 -8.810 -3.043 1.00 96.06 186 LEU A O 1
ATOM 1433 N N . ILE A 1 187 ? -8.236 -8.990 -1.132 1.00 96.56 187 ILE A N 1
ATOM 1434 C CA . ILE A 1 187 ? -7.072 -8.919 -0.233 1.00 96.56 187 ILE A CA 1
ATOM 1435 C C . ILE A 1 187 ? -6.154 -10.126 -0.464 1.00 96.56 187 ILE A C 1
ATOM 1437 O O . ILE A 1 187 ? -4.934 -9.984 -0.486 1.00 96.56 187 ILE A O 1
ATOM 1441 N N . ARG A 1 188 ? -6.733 -11.317 -0.681 1.00 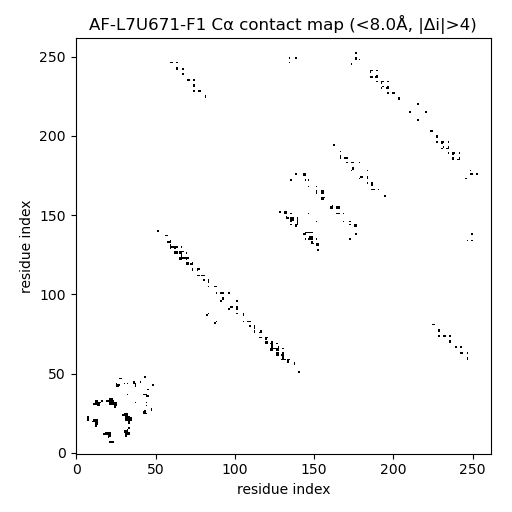96.88 188 ARG A N 1
ATOM 1442 C CA . ARG A 1 188 ? -5.967 -12.529 -1.008 1.00 96.88 188 ARG A CA 1
ATOM 1443 C C . ARG A 1 188 ? -5.261 -12.408 -2.360 1.00 96.88 188 ARG A C 1
ATOM 1445 O O . ARG A 1 188 ? -4.079 -12.718 -2.435 1.00 96.88 188 ARG A O 1
ATOM 1452 N N . ALA A 1 189 ? -5.961 -11.956 -3.398 1.00 97.44 189 ALA A N 1
ATOM 1453 C CA . ALA A 1 189 ? -5.405 -11.777 -4.736 1.00 97.44 189 ALA A CA 1
ATOM 1454 C C . ALA A 1 189 ? -4.275 -10.745 -4.730 1.00 97.44 189 ALA A C 1
ATOM 1456 O O . ALA A 1 189 ? -3.197 -11.028 -5.243 1.00 97.44 189 ALA A O 1
ATOM 1457 N N . TRP A 1 190 ? -4.491 -9.595 -4.082 1.00 97.88 190 TRP A N 1
ATOM 1458 C CA . TRP A 1 190 ? -3.460 -8.578 -3.873 1.00 97.88 190 TRP A CA 1
ATOM 1459 C C . TRP A 1 190 ? -2.204 -9.173 -3.230 1.00 97.88 190 TRP A C 1
ATOM 1461 O O . TRP A 1 190 ? -1.106 -8.995 -3.752 1.00 97.88 190 TRP A O 1
ATOM 1471 N N . TRP A 1 191 ? -2.368 -9.916 -2.132 1.00 97.75 191 TRP A N 1
ATOM 1472 C CA . TRP A 1 191 ? -1.237 -10.487 -1.406 1.00 97.75 191 TRP A CA 1
ATOM 1473 C C . TRP A 1 191 ? -0.483 -11.540 -2.219 1.00 97.75 191 TRP A C 1
ATOM 1475 O O . TRP A 1 191 ? 0.738 -11.473 -2.323 1.00 97.75 191 TRP A O 1
ATOM 1485 N N . LEU A 1 192 ? -1.201 -12.488 -2.832 1.00 97.94 192 LEU A N 1
ATOM 1486 C CA . LEU A 1 192 ? -0.591 -13.541 -3.648 1.00 97.94 192 LEU A CA 1
ATOM 1487 C C . LEU A 1 192 ? 0.152 -12.958 -4.851 1.00 97.94 192 LEU A C 1
ATOM 1489 O O . LEU A 1 192 ? 1.298 -13.329 -5.091 1.00 97.94 192 LEU A O 1
ATOM 149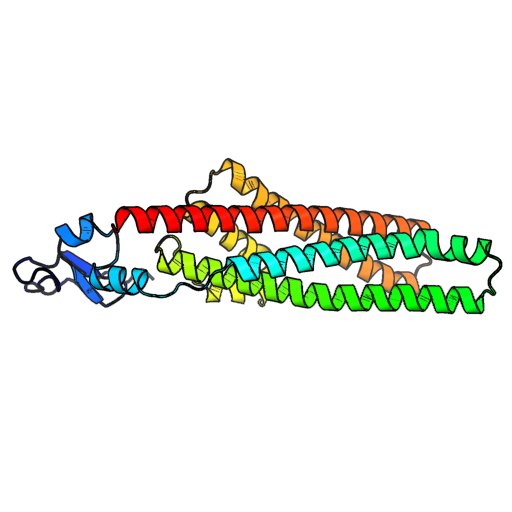3 N N . MET A 1 193 ? -0.458 -12.007 -5.561 1.00 97.31 193 MET A N 1
ATOM 1494 C CA . MET A 1 193 ? 0.208 -11.319 -6.668 1.00 97.31 193 MET A CA 1
ATOM 1495 C C . MET A 1 193 ? 1.429 -10.534 -6.182 1.00 97.31 193 MET A C 1
ATOM 1497 O O . MET A 1 193 ? 2.456 -10.531 -6.854 1.00 97.31 193 MET A O 1
ATOM 1501 N N . GLY A 1 194 ? 1.357 -9.926 -4.994 1.00 96.50 194 GLY A N 1
ATOM 1502 C CA . GLY A 1 194 ? 2.494 -9.260 -4.360 1.00 96.50 194 GLY A CA 1
ATOM 1503 C C . GLY A 1 194 ? 3.659 -10.213 -4.091 1.00 96.50 194 GLY A C 1
ATOM 1504 O O . GLY A 1 194 ? 4.798 -9.890 -4.418 1.00 96.50 194 GLY A O 1
ATOM 1505 N N . LEU A 1 195 ? 3.381 -11.411 -3.566 1.00 96.81 195 LEU A N 1
ATOM 1506 C CA . LEU A 1 195 ? 4.396 -12.445 -3.334 1.00 96.81 195 LEU A CA 1
ATOM 1507 C C . LEU A 1 195 ? 5.022 -12.945 -4.641 1.00 96.81 195 LEU A C 1
ATOM 1509 O O . LEU A 1 195 ? 6.241 -13.096 -4.711 1.00 96.81 195 LEU A O 1
ATOM 1513 N N . VAL A 1 196 ? 4.214 -13.157 -5.685 1.00 97.06 196 VAL A N 1
ATOM 1514 C CA . VAL A 1 196 ? 4.713 -13.542 -7.015 1.00 97.06 196 VAL A CA 1
ATOM 1515 C C . VAL A 1 196 ? 5.588 -12.434 -7.602 1.00 97.06 196 VAL A C 1
ATOM 1517 O O . VAL A 1 196 ? 6.699 -12.707 -8.051 1.00 97.06 196 VAL A O 1
ATOM 1520 N N . SER A 1 197 ? 5.138 -11.178 -7.543 1.00 95.31 197 SER A N 1
ATOM 1521 C CA . SER A 1 197 ? 5.915 -10.022 -8.003 1.00 95.31 197 SER A CA 1
ATOM 1522 C C . SER A 1 197 ? 7.243 -9.898 -7.253 1.00 95.31 197 SER A C 1
ATOM 1524 O O . SER A 1 197 ? 8.269 -9.634 -7.877 1.00 95.31 197 SER A O 1
ATOM 1526 N N . LEU A 1 198 ? 7.245 -10.123 -5.934 1.00 94.12 198 LEU A N 1
ATOM 1527 C CA . LEU A 1 198 ? 8.457 -10.121 -5.115 1.00 94.12 198 LEU A CA 1
ATOM 1528 C C . LEU A 1 198 ? 9.417 -11.240 -5.537 1.00 94.12 198 LEU A C 1
ATOM 1530 O O . LEU A 1 198 ? 10.595 -10.971 -5.756 1.00 94.12 198 LEU A O 1
ATOM 1534 N N . ALA A 1 199 ? 8.920 -12.468 -5.704 1.00 95.06 199 ALA A N 1
ATOM 1535 C CA . ALA A 1 199 ? 9.730 -13.608 -6.130 1.00 95.06 199 ALA A CA 1
ATOM 1536 C C . ALA A 1 199 ? 10.363 -13.379 -7.513 1.00 95.06 199 ALA A C 1
ATOM 1538 O O . ALA A 1 199 ? 11.560 -13.612 -7.687 1.00 95.06 199 ALA A O 1
ATOM 1539 N N . VAL A 1 200 ? 9.591 -12.852 -8.472 1.00 93.75 200 VAL A N 1
ATOM 1540 C CA . VAL A 1 200 ? 10.090 -12.479 -9.806 1.00 93.75 200 VAL A CA 1
ATOM 1541 C C . VAL A 1 200 ? 11.140 -11.371 -9.706 1.00 93.75 200 VAL A C 1
ATOM 1543 O O . VAL A 1 200 ? 12.194 -11.474 -10.331 1.00 93.75 200 VAL A O 1
ATOM 1546 N N . GLY A 1 201 ? 10.903 -10.340 -8.891 1.00 90.81 201 GLY A N 1
ATOM 1547 C CA . GLY A 1 201 ? 11.850 -9.243 -8.685 1.00 90.81 201 GLY A CA 1
ATOM 1548 C C . GLY A 1 201 ? 13.175 -9.705 -8.070 1.00 90.81 201 GLY A C 1
ATOM 1549 O O . GLY A 1 201 ? 14.247 -9.364 -8.574 1.00 90.81 201 GLY A O 1
ATOM 1550 N N . THR A 1 202 ? 13.126 -10.526 -7.018 1.00 91.75 202 THR A N 1
ATOM 1551 C CA . THR A 1 202 ? 14.322 -11.108 -6.387 1.00 91.75 202 THR A CA 1
ATOM 1552 C C . THR A 1 202 ? 15.050 -12.057 -7.338 1.00 91.75 202 THR A C 1
ATOM 1554 O O . THR A 1 202 ? 16.272 -11.968 -7.466 1.00 91.75 202 THR A O 1
ATOM 1557 N N . GLY A 1 203 ? 14.317 -12.914 -8.055 1.00 90.50 203 GLY A N 1
ATOM 1558 C CA . GLY A 1 203 ? 14.880 -13.810 -9.066 1.00 90.50 203 GLY A CA 1
ATOM 1559 C C . GLY A 1 203 ? 15.572 -13.047 -10.194 1.00 90.50 203 GLY A C 1
ATOM 1560 O O . GLY A 1 203 ? 16.689 -13.388 -10.571 1.00 90.50 203 GLY A O 1
ATOM 1561 N N . TYR A 1 204 ? 14.973 -11.952 -10.667 1.00 86.94 204 TYR A N 1
ATOM 1562 C CA . TYR A 1 204 ? 15.583 -11.065 -11.656 1.00 86.94 204 TYR A CA 1
ATOM 1563 C C . TYR A 1 204 ? 16.869 -10.408 -11.137 1.00 86.94 204 TYR A C 1
ATOM 1565 O O . TYR A 1 204 ? 17.860 -10.339 -11.863 1.00 86.94 204 TYR A O 1
ATOM 1573 N N . GLN A 1 205 ? 16.901 -9.954 -9.879 1.00 87.94 205 GLN A N 1
ATOM 1574 C CA . GLN A 1 205 ? 18.125 -9.403 -9.283 1.00 87.94 205 GLN A CA 1
ATOM 1575 C C . GLN A 1 205 ? 19.234 -10.452 -9.164 1.00 87.94 205 GLN A C 1
ATOM 1577 O O . GLN A 1 205 ? 20.386 -10.152 -9.479 1.00 87.94 205 GLN A O 1
ATOM 1582 N N . LEU A 1 206 ? 18.893 -11.676 -8.756 1.00 89.25 206 LEU A N 1
ATOM 1583 C CA . LEU A 1 206 ? 19.839 -12.788 -8.705 1.00 89.25 206 LEU A CA 1
ATOM 1584 C C . LEU A 1 206 ? 20.357 -13.131 -10.107 1.00 89.25 206 LEU A C 1
ATOM 1586 O O . LEU A 1 206 ? 21.565 -13.216 -10.309 1.00 89.25 206 LEU A O 1
ATOM 1590 N N . MET A 1 207 ? 19.459 -13.238 -11.089 1.00 85.38 207 MET A N 1
ATOM 1591 C CA . MET A 1 207 ? 19.806 -13.489 -12.488 1.00 85.38 207 MET A CA 1
ATOM 1592 C C . MET A 1 207 ? 20.727 -12.400 -13.043 1.00 85.38 207 MET A C 1
ATOM 1594 O O . MET A 1 207 ? 21.683 -12.719 -13.737 1.00 85.38 207 MET A O 1
ATOM 1598 N N . ARG A 1 208 ? 20.505 -11.123 -12.706 1.00 83.38 208 ARG A N 1
ATOM 1599 C CA . ARG A 1 208 ? 21.406 -10.030 -13.108 1.00 83.38 208 ARG A CA 1
ATOM 1600 C C . ARG A 1 208 ? 22.812 -10.173 -12.532 1.00 83.38 208 ARG A C 1
ATOM 1602 O O . ARG A 1 208 ? 23.755 -9.889 -13.256 1.00 83.38 208 ARG A O 1
ATOM 1609 N N . ARG A 1 209 ? 22.941 -10.613 -11.277 1.00 87.00 209 ARG A N 1
ATOM 1610 C CA . ARG A 1 209 ? 24.248 -10.884 -10.653 1.00 87.00 209 ARG A CA 1
ATOM 1611 C C . ARG A 1 209 ? 24.940 -12.081 -11.308 1.00 87.00 209 ARG A C 1
ATOM 1613 O O . ARG A 1 209 ? 26.132 -12.036 -11.557 1.00 87.00 209 ARG A O 1
ATOM 1620 N N . LEU A 1 210 ? 24.187 -13.132 -11.636 1.00 85.81 210 LEU A N 1
ATOM 1621 C CA . LEU A 1 210 ? 24.722 -14.315 -12.319 1.00 85.81 210 LEU A CA 1
ATOM 1622 C C . LEU A 1 210 ? 25.040 -14.068 -13.798 1.00 85.81 210 LEU A C 1
ATOM 1624 O O . LEU A 1 210 ? 25.905 -14.737 -14.347 1.00 85.81 210 LEU A O 1
ATOM 1628 N N . ASN A 1 211 ? 24.371 -13.115 -14.448 1.00 78.56 211 ASN A N 1
ATOM 1629 C CA . ASN A 1 211 ? 24.622 -12.757 -15.845 1.00 78.56 211 ASN A CA 1
ATOM 1630 C C . ASN A 1 211 ? 26.015 -12.147 -16.074 1.00 78.56 211 ASN A C 1
ATOM 1632 O O . ASN A 1 211 ? 26.495 -12.107 -17.200 1.00 78.56 211 ASN A O 1
ATOM 1636 N N . GLU A 1 212 ? 26.671 -11.661 -15.019 1.00 78.56 212 GLU A N 1
ATOM 1637 C CA . GLU A 1 212 ? 28.090 -11.288 -15.085 1.00 78.56 212 GLU A CA 1
ATOM 1638 C C . GLU A 1 212 ? 28.985 -12.518 -15.334 1.00 78.56 212 GLU A C 1
ATOM 1640 O O . GLU A 1 212 ? 30.104 -12.377 -15.814 1.00 78.56 212 GLU A O 1
ATOM 1645 N N . VAL A 1 213 ? 28.475 -13.725 -15.061 1.00 72.94 213 VAL A N 1
ATOM 1646 C CA . VAL A 1 213 ? 29.181 -15.008 -15.186 1.00 72.94 213 VAL A CA 1
ATOM 1647 C C . VAL A 1 213 ? 28.659 -15.838 -16.363 1.00 72.94 213 VAL A C 1
ATOM 1649 O O . VAL A 1 213 ? 29.434 -16.494 -17.053 1.00 72.94 213 VAL A O 1
ATOM 1652 N N . MET A 1 214 ? 27.347 -15.821 -16.609 1.00 72.44 214 MET A N 1
ATOM 1653 C CA . MET A 1 214 ? 26.706 -16.550 -17.706 1.00 72.44 214 MET A CA 1
ATOM 1654 C C . MET A 1 214 ? 26.153 -15.559 -18.728 1.00 72.44 214 MET A C 1
ATOM 1656 O O . MET A 1 214 ? 25.347 -14.714 -18.367 1.00 72.44 214 MET A O 1
ATOM 1660 N N . PHE A 1 215 ? 26.546 -15.662 -20.000 1.00 80.62 215 PHE A N 1
ATOM 1661 C CA . PHE A 1 215 ? 26.054 -14.798 -21.082 1.00 80.62 215 PHE A CA 1
ATOM 1662 C C . PHE A 1 215 ? 24.557 -15.042 -21.376 1.00 80.62 215 PHE A C 1
ATOM 1664 O O . PHE A 1 215 ? 24.204 -15.751 -22.318 1.00 80.62 215 PHE A O 1
ATOM 1671 N N . ILE A 1 216 ? 23.652 -14.470 -20.576 1.00 82.56 216 ILE A N 1
ATOM 1672 C CA . ILE A 1 216 ? 22.203 -14.513 -20.821 1.00 82.56 216 ILE A CA 1
ATOM 1673 C C . ILE A 1 216 ? 21.860 -13.503 -21.921 1.00 82.56 216 ILE A C 1
ATOM 1675 O O . ILE A 1 216 ? 22.315 -12.353 -21.912 1.00 82.56 216 ILE A O 1
ATOM 1679 N N . SER A 1 217 ? 21.005 -13.914 -22.859 1.00 87.38 217 SER A N 1
ATOM 1680 C CA . SER A 1 217 ? 20.555 -13.068 -23.965 1.00 87.38 217 SER A CA 1
ATOM 1681 C C . SER A 1 217 ? 19.880 -11.769 -23.484 1.00 87.38 217 SER A C 1
ATOM 1683 O O . SER A 1 217 ? 19.272 -11.685 -22.408 1.00 87.38 217 SER A O 1
ATOM 1685 N N . SER A 1 218 ? 19.990 -10.710 -24.291 1.00 84.56 218 SER A N 1
ATOM 1686 C CA . SER A 1 218 ? 19.241 -9.454 -24.110 1.00 84.56 218 SER A CA 1
ATOM 1687 C C . SER A 1 218 ? 17.732 -9.686 -24.056 1.00 84.56 218 SER A C 1
ATOM 1689 O O . SER A 1 218 ? 17.049 -9.073 -23.234 1.00 84.56 218 SER A O 1
ATOM 1691 N N . ASP A 1 219 ? 17.237 -10.613 -24.872 1.00 87.75 219 ASP A N 1
ATOM 1692 C CA . ASP A 1 219 ? 15.808 -10.844 -25.078 1.00 87.75 219 ASP A CA 1
ATOM 1693 C C . ASP A 1 219 ? 15.158 -11.451 -23.835 1.00 87.75 219 ASP A C 1
ATOM 1695 O O . ASP A 1 219 ? 14.119 -10.974 -23.377 1.00 87.75 219 ASP A O 1
ATOM 1699 N N . THR A 1 220 ? 15.822 -12.420 -23.194 1.00 88.44 220 THR A N 1
ATOM 1700 C CA . THR A 1 220 ? 15.347 -12.993 -21.926 1.00 88.44 220 THR A CA 1
ATOM 1701 C C . THR A 1 220 ? 15.262 -11.921 -20.839 1.00 88.44 220 THR A C 1
ATOM 1703 O O . THR A 1 220 ? 14.277 -11.853 -20.102 1.00 88.44 220 THR A O 1
ATOM 1706 N N . ARG A 1 221 ? 16.251 -11.018 -20.760 1.00 85.31 221 ARG A N 1
ATOM 1707 C CA . ARG A 1 221 ? 16.229 -9.904 -19.794 1.00 85.31 221 ARG A CA 1
ATOM 1708 C C . ARG A 1 221 ? 15.088 -8.926 -20.076 1.00 85.31 221 ARG A C 1
ATOM 1710 O O . ARG A 1 221 ? 14.442 -8.463 -19.133 1.00 85.31 221 ARG A O 1
ATOM 1717 N N . ALA A 1 222 ? 14.831 -8.627 -21.347 1.00 88.38 222 ALA A N 1
ATOM 1718 C CA . ALA A 1 222 ? 13.724 -7.779 -21.770 1.00 88.38 222 ALA A CA 1
ATOM 1719 C C . ALA A 1 222 ? 12.367 -8.392 -21.388 1.00 88.38 222 ALA A C 1
ATOM 1721 O O . ALA A 1 222 ? 11.559 -7.715 -20.745 1.00 88.38 222 ALA A O 1
ATOM 1722 N N . MET A 1 223 ? 12.149 -9.679 -21.683 1.00 91.50 223 MET A N 1
ATOM 1723 C CA . MET A 1 223 ? 10.908 -10.381 -21.335 1.00 91.50 223 MET A CA 1
ATOM 1724 C C . MET A 1 223 ? 10.662 -10.414 -19.825 1.00 91.50 223 MET A C 1
ATOM 1726 O O . MET A 1 223 ? 9.571 -10.059 -19.378 1.00 91.50 223 MET A O 1
ATOM 1730 N N . VAL A 1 224 ? 11.672 -10.769 -19.021 1.00 90.19 224 VAL A N 1
ATOM 1731 C CA . VAL A 1 224 ? 11.532 -10.794 -17.552 1.00 90.19 224 VAL A CA 1
ATOM 1732 C C . VAL A 1 224 ? 11.164 -9.411 -17.008 1.00 90.19 224 VAL A C 1
ATOM 1734 O O . VAL A 1 224 ? 10.320 -9.298 -16.120 1.00 90.19 224 VAL A O 1
ATOM 1737 N N . ASN A 1 225 ? 11.743 -8.345 -17.565 1.00 89.94 225 ASN A N 1
ATOM 1738 C CA . ASN A 1 225 ? 11.448 -6.979 -17.143 1.00 89.94 225 ASN A CA 1
ATOM 1739 C C . ASN A 1 225 ? 10.009 -6.546 -17.507 1.00 89.94 225 ASN A C 1
ATOM 1741 O O . ASN A 1 225 ? 9.357 -5.880 -16.704 1.00 89.94 225 ASN A O 1
ATOM 1745 N N . ILE A 1 226 ? 9.485 -6.962 -18.668 1.00 92.94 226 ILE A N 1
ATOM 1746 C CA . ILE A 1 226 ? 8.078 -6.733 -19.059 1.00 92.94 226 ILE A CA 1
ATOM 1747 C C . ILE A 1 226 ? 7.122 -7.479 -18.118 1.00 92.94 226 ILE A C 1
ATOM 1749 O O . ILE A 1 226 ? 6.151 -6.895 -17.625 1.00 92.94 226 ILE A O 1
ATOM 1753 N N . VAL A 1 227 ? 7.407 -8.755 -17.835 1.00 94.38 227 VAL A N 1
ATOM 1754 C CA . VAL A 1 227 ? 6.601 -9.576 -16.916 1.00 94.38 227 VAL A CA 1
ATOM 1755 C C . VAL A 1 227 ? 6.572 -8.943 -15.526 1.00 94.38 227 VAL A C 1
ATOM 1757 O O . VAL A 1 227 ? 5.498 -8.773 -14.949 1.00 94.38 227 VAL A O 1
ATOM 1760 N N . HIS A 1 228 ? 7.732 -8.529 -15.012 1.00 93.19 228 HIS A N 1
ATOM 1761 C CA . HIS A 1 228 ? 7.834 -7.862 -13.718 1.00 93.19 228 HIS A CA 1
ATOM 1762 C C . HIS A 1 228 ? 7.006 -6.569 -13.661 1.00 93.19 228 HIS A C 1
ATOM 1764 O O . HIS A 1 228 ? 6.210 -6.404 -12.738 1.00 93.19 228 HIS A O 1
ATOM 1770 N N . ALA A 1 229 ? 7.131 -5.681 -14.652 1.00 93.06 229 ALA A N 1
ATOM 1771 C CA . ALA A 1 229 ? 6.368 -4.431 -14.681 1.00 93.06 229 ALA A CA 1
ATOM 1772 C C . ALA A 1 229 ? 4.849 -4.671 -14.756 1.00 93.06 229 ALA A C 1
ATOM 1774 O O . ALA A 1 229 ? 4.076 -3.992 -14.080 1.00 93.06 229 ALA A O 1
ATOM 1775 N N . THR A 1 230 ? 4.421 -5.674 -15.529 1.00 95.62 230 THR A N 1
ATOM 1776 C CA . THR A 1 230 ? 3.005 -6.054 -15.651 1.00 95.62 230 THR A CA 1
ATOM 1777 C C . THR A 1 230 ? 2.450 -6.564 -14.320 1.00 95.62 230 THR A C 1
ATOM 1779 O O . THR A 1 230 ? 1.390 -6.120 -13.873 1.00 95.62 230 THR A O 1
ATOM 1782 N N . LEU A 1 231 ? 3.189 -7.454 -13.646 1.00 96.12 231 LEU A N 1
ATOM 1783 C CA . LEU A 1 231 ? 2.831 -7.944 -12.312 1.00 96.12 231 LEU A CA 1
ATOM 1784 C C . LEU A 1 231 ? 2.768 -6.800 -11.297 1.00 96.12 231 LEU A C 1
ATOM 1786 O O . LEU A 1 231 ? 1.805 -6.711 -10.537 1.00 96.12 231 LEU A O 1
ATOM 1790 N N . PHE A 1 232 ? 3.745 -5.893 -11.316 1.00 94.88 232 PHE A N 1
ATOM 1791 C CA . PHE A 1 232 ? 3.776 -4.747 -10.412 1.00 94.88 232 PHE A CA 1
ATOM 1792 C C . PHE A 1 232 ? 2.571 -3.812 -10.612 1.00 94.88 232 PHE A C 1
ATOM 1794 O O . PHE A 1 232 ? 1.943 -3.385 -9.636 1.00 94.88 232 PHE A O 1
ATOM 1801 N N . ALA A 1 233 ? 2.197 -3.527 -11.863 1.00 95.88 233 ALA A N 1
ATOM 1802 C CA . ALA A 1 233 ? 1.016 -2.727 -12.185 1.00 95.88 233 ALA A CA 1
ATOM 1803 C C . ALA A 1 233 ? -0.279 -3.392 -11.684 1.00 95.88 233 ALA A C 1
ATOM 1805 O O . ALA A 1 233 ? -1.128 -2.729 -11.079 1.00 95.88 233 ALA A O 1
ATOM 1806 N N . LEU A 1 234 ? -0.405 -4.713 -11.851 1.00 97.62 234 LEU A N 1
ATOM 1807 C CA . LEU A 1 234 ? -1.541 -5.475 -11.330 1.00 97.62 234 LEU A CA 1
ATOM 1808 C C . LEU A 1 234 ? -1.608 -5.427 -9.795 1.00 97.62 234 LEU A C 1
ATOM 1810 O O . LEU A 1 234 ? -2.665 -5.142 -9.228 1.00 97.62 234 LEU A O 1
ATOM 1814 N N . VAL A 1 235 ? -0.481 -5.651 -9.113 1.00 97.69 235 VAL A N 1
ATOM 1815 C CA . VAL A 1 235 ? -0.382 -5.550 -7.646 1.00 97.69 235 VAL A CA 1
ATOM 1816 C C . VAL A 1 235 ? -0.760 -4.152 -7.167 1.00 97.69 235 VAL A C 1
ATOM 1818 O O . VAL A 1 235 ? -1.485 -4.022 -6.180 1.00 97.69 235 VAL A O 1
ATOM 1821 N N . THR A 1 236 ? -0.325 -3.115 -7.883 1.00 97.12 236 THR A N 1
ATOM 1822 C CA . THR A 1 236 ? -0.663 -1.714 -7.602 1.00 97.12 236 THR A CA 1
ATOM 1823 C C . THR A 1 236 ? -2.169 -1.480 -7.677 1.00 97.12 236 THR A C 1
ATOM 1825 O O . THR A 1 236 ? -2.757 -0.978 -6.717 1.00 97.12 236 THR A O 1
ATOM 1828 N N . ALA A 1 237 ? -2.819 -1.904 -8.763 1.00 98.00 237 ALA A N 1
ATOM 1829 C CA . ALA A 1 237 ? -4.264 -1.760 -8.927 1.00 98.00 237 ALA A CA 1
ATOM 1830 C C . ALA A 1 237 ? -5.044 -2.484 -7.813 1.00 98.00 237 ALA A C 1
ATOM 1832 O O . ALA A 1 237 ? -5.973 -1.923 -7.223 1.00 98.00 237 ALA A O 1
ATOM 1833 N N . LEU A 1 238 ? -4.625 -3.706 -7.467 1.00 97.94 238 LEU A N 1
ATOM 1834 C CA . LEU A 1 238 ? -5.226 -4.480 -6.381 1.00 97.94 238 LEU A CA 1
ATOM 1835 C C . LEU A 1 238 ? -5.019 -3.805 -5.014 1.00 97.94 238 LEU A C 1
ATOM 1837 O O . LEU A 1 238 ? -5.967 -3.711 -4.233 1.00 97.94 238 LEU A O 1
ATOM 1841 N N . CYS A 1 239 ? -3.819 -3.281 -4.746 1.00 98.00 239 CYS A N 1
ATOM 1842 C CA . CYS A 1 239 ? -3.491 -2.544 -3.522 1.00 98.00 239 CYS A CA 1
ATOM 1843 C C . CYS A 1 239 ? -4.392 -1.314 -3.355 1.00 98.00 239 CYS A C 1
ATOM 1845 O O . CYS A 1 239 ? -5.016 -1.129 -2.308 1.00 98.00 239 CYS A O 1
ATOM 1847 N N . ILE A 1 240 ? -4.528 -0.513 -4.417 1.00 97.94 240 ILE A N 1
ATOM 1848 C CA . ILE A 1 240 ? -5.412 0.659 -4.457 1.00 97.94 240 ILE A CA 1
ATOM 1849 C C . ILE A 1 240 ? -6.856 0.237 -4.155 1.00 97.94 240 ILE A C 1
ATOM 1851 O O . ILE A 1 240 ? -7.515 0.854 -3.315 1.00 97.94 240 ILE A O 1
ATOM 1855 N N . GLY A 1 241 ? -7.334 -0.849 -4.769 1.00 97.31 241 GLY A N 1
ATOM 1856 C CA . GLY A 1 241 ? -8.660 -1.406 -4.500 1.00 97.31 241 GLY A CA 1
ATOM 1857 C C . GLY A 1 241 ? -8.871 -1.800 -3.033 1.00 97.31 241 GLY A C 1
ATOM 1858 O O . GLY A 1 241 ? -9.916 -1.483 -2.459 1.00 97.31 241 GLY A O 1
ATOM 1859 N N . VAL A 1 242 ? -7.883 -2.450 -2.405 1.00 97.25 242 VAL A N 1
ATOM 1860 C CA . VAL A 1 242 ? -7.917 -2.817 -0.976 1.00 97.25 242 VAL A CA 1
ATOM 1861 C C . VAL A 1 242 ? -7.988 -1.568 -0.094 1.00 97.25 242 VAL A C 1
ATOM 1863 O O . VAL A 1 242 ? -8.879 -1.474 0.755 1.00 97.25 242 VAL A O 1
ATOM 1866 N N . VAL A 1 243 ? -7.102 -0.593 -0.328 1.00 97.62 243 VAL A N 1
ATOM 1867 C CA . VAL A 1 243 ? -7.037 0.660 0.441 1.00 97.62 243 VAL A CA 1
ATOM 1868 C C . VAL A 1 243 ? -8.368 1.407 0.380 1.00 97.62 243 VAL A C 1
ATOM 1870 O O . VAL A 1 243 ? -8.937 1.742 1.421 1.00 97.62 243 VAL A O 1
ATOM 1873 N N . TRP A 1 244 ? -8.908 1.625 -0.822 1.00 97.44 244 TRP A N 1
ATOM 1874 C CA . TRP A 1 244 ? -10.154 2.373 -0.997 1.00 97.44 244 TRP A CA 1
ATOM 1875 C C . TRP A 1 244 ? -11.374 1.659 -0.423 1.00 97.44 244 TRP A C 1
ATOM 1877 O O . TRP A 1 244 ? -12.243 2.321 0.147 1.00 97.44 244 TRP A O 1
ATOM 1887 N N . ARG A 1 245 ? -11.455 0.326 -0.526 1.00 95.81 245 ARG A N 1
ATOM 1888 C CA . ARG A 1 245 ? -12.584 -0.427 0.043 1.00 95.81 245 ARG A CA 1
ATOM 1889 C C . ARG A 1 245 ? -12.600 -0.373 1.563 1.00 95.81 245 ARG A C 1
ATOM 1891 O O . ARG A 1 245 ? -13.635 -0.032 2.130 1.00 95.81 245 ARG A O 1
ATOM 1898 N N . ILE A 1 246 ? -11.465 -0.647 2.208 1.00 96.12 246 ILE A N 1
ATOM 1899 C CA . ILE A 1 246 ? -11.350 -0.548 3.670 1.00 96.12 246 ILE A CA 1
ATOM 1900 C C . ILE A 1 246 ? -11.649 0.890 4.114 1.00 96.12 246 ILE A C 1
ATOM 1902 O O . ILE A 1 246 ? -12.428 1.107 5.041 1.00 96.12 246 ILE A O 1
ATOM 1906 N N . GLN A 1 247 ? -11.100 1.886 3.410 1.00 96.25 247 GLN A N 1
ATOM 1907 C CA . GLN A 1 247 ? -11.339 3.296 3.714 1.00 96.25 247 GLN A CA 1
ATOM 1908 C C . GLN A 1 247 ? -12.820 3.684 3.592 1.00 96.25 247 GLN A C 1
ATOM 1910 O O . GLN A 1 247 ? -13.312 4.443 4.428 1.00 96.25 247 GLN A O 1
ATOM 1915 N N . ARG A 1 248 ? -13.530 3.190 2.570 1.00 95.38 248 ARG A N 1
ATOM 1916 C CA . ARG A 1 248 ? -14.961 3.458 2.366 1.00 95.38 248 ARG A CA 1
ATOM 1917 C C . ARG A 1 248 ? -15.810 2.839 3.474 1.00 95.38 248 ARG A C 1
ATOM 1919 O O . ARG A 1 248 ? -16.627 3.552 4.048 1.00 95.38 248 ARG A O 1
ATOM 1926 N N . GLN A 1 249 ? -15.566 1.572 3.807 1.00 95.00 249 GLN A N 1
ATOM 1927 C CA . GLN A 1 249 ? -16.297 0.866 4.864 1.00 95.00 249 GLN A CA 1
ATOM 1928 C C . GLN A 1 249 ? -16.135 1.569 6.217 1.00 95.00 249 GLN A C 1
ATOM 1930 O O . GLN A 1 249 ? -17.097 1.803 6.941 1.00 95.00 249 GLN A O 1
ATOM 1935 N N . LEU A 1 250 ? -14.912 2.003 6.520 1.00 93.44 250 LEU A N 1
ATOM 1936 C CA . LEU A 1 250 ? -14.609 2.729 7.750 1.00 93.44 250 LEU A CA 1
ATOM 1937 C C . LEU A 1 250 ? -15.317 4.092 7.826 1.00 93.44 250 LEU A C 1
ATOM 1939 O O . LEU A 1 250 ? -15.720 4.527 8.903 1.00 93.44 250 LEU A O 1
ATOM 1943 N N . VAL A 1 251 ? -15.467 4.782 6.690 1.00 92.94 251 VAL A N 1
ATOM 1944 C CA . VAL A 1 251 ? -16.219 6.045 6.616 1.00 92.94 251 VAL A CA 1
ATOM 1945 C C . VAL A 1 251 ? -17.717 5.809 6.813 1.00 92.94 251 VAL A C 1
ATOM 1947 O O . VAL A 1 251 ? -18.344 6.609 7.503 1.00 92.94 251 VAL A O 1
ATOM 1950 N N . GLN A 1 252 ? -18.271 4.725 6.261 1.00 92.88 252 GLN A N 1
ATOM 1951 C CA . GLN A 1 252 ? -19.679 4.349 6.444 1.00 92.88 252 GLN A CA 1
ATOM 1952 C C . GLN A 1 252 ? -19.989 4.054 7.916 1.00 92.88 252 GLN A C 1
ATOM 1954 O O . GLN A 1 252 ? -20.838 4.730 8.492 1.00 92.88 252 GLN A O 1
ATOM 1959 N N . LEU A 1 253 ? -19.202 3.185 8.559 1.00 90.38 253 LEU A N 1
ATOM 1960 C CA . LEU A 1 253 ? -19.351 2.869 9.988 1.00 90.38 253 LEU A CA 1
ATOM 1961 C C . LEU A 1 253 ? -19.222 4.110 10.880 1.00 90.38 253 LEU A C 1
ATOM 1963 O O . LEU A 1 253 ? -19.964 4.286 11.844 1.00 90.38 253 LEU A O 1
ATOM 1967 N N . LYS A 1 254 ? -18.300 5.023 10.545 1.00 89.38 254 LYS A N 1
ATOM 1968 C CA . LYS A 1 254 ? -18.167 6.299 11.260 1.00 89.38 254 LYS A CA 1
ATOM 1969 C C . LYS A 1 254 ? -19.406 7.192 11.096 1.00 89.38 254 LYS A C 1
ATOM 1971 O O . LYS A 1 254 ? -19.703 7.967 12.003 1.00 89.38 254 LYS A O 1
ATOM 1976 N N . GLY A 1 255 ? -20.080 7.136 9.948 1.00 88.44 255 GLY A N 1
ATOM 1977 C CA . GLY A 1 255 ? -21.334 7.848 9.700 1.00 88.44 255 GLY A CA 1
ATOM 1978 C C . GLY A 1 255 ? -22.482 7.276 10.527 1.00 88.44 255 GLY A C 1
ATOM 1979 O O . GLY A 1 255 ? -23.138 8.017 11.254 1.00 88.44 255 GLY A O 1
ATOM 1980 N N . GLU A 1 256 ? -22.657 5.957 10.498 1.00 87.88 256 GLU A N 1
ATOM 1981 C CA . GLU A 1 256 ? -23.683 5.240 11.269 1.00 87.88 256 GLU A CA 1
ATOM 1982 C C . GLU A 1 256 ? -23.541 5.490 12.777 1.00 87.88 256 GLU A C 1
ATOM 1984 O O . GLU A 1 256 ? -24.503 5.881 13.438 1.00 87.88 256 GLU A O 1
ATOM 1989 N N . ALA A 1 257 ? -22.317 5.405 13.310 1.00 82.81 257 ALA A N 1
ATOM 1990 C CA . ALA A 1 257 ? -22.040 5.675 14.722 1.00 82.81 257 ALA A CA 1
ATOM 1991 C C . ALA A 1 257 ? -22.349 7.124 15.152 1.00 82.81 257 ALA A C 1
ATOM 1993 O O . ALA A 1 257 ? -22.553 7.384 16.338 1.00 82.81 257 ALA A O 1
ATOM 1994 N N . ARG A 1 258 ? -22.367 8.082 14.214 1.00 83.25 258 ARG A N 1
ATOM 1995 C CA . ARG A 1 258 ? -22.765 9.471 14.494 1.00 83.25 258 ARG A CA 1
ATOM 1996 C C . ARG A 1 258 ? -24.279 9.646 14.514 1.00 83.25 258 ARG A C 1
ATOM 1998 O O . ARG A 1 258 ? -24.754 10.404 15.346 1.00 83.25 258 ARG A O 1
ATOM 2005 N N . HIS A 1 259 ? -25.012 8.951 13.645 1.00 83.25 259 HIS A N 1
ATOM 2006 C CA . HIS A 1 259 ? -26.475 9.034 13.597 1.00 83.25 259 HIS A CA 1
ATOM 2007 C C . HIS A 1 259 ? -27.146 8.411 14.823 1.00 83.25 259 HIS A C 1
ATOM 2009 O O . HIS A 1 259 ? -28.134 8.941 15.302 1.00 83.25 259 HIS A O 1
ATOM 2015 N N . VAL A 1 260 ? -26.580 7.337 15.380 1.00 76.69 260 VAL A N 1
ATOM 2016 C CA . VAL A 1 260 ? -27.079 6.736 16.635 1.00 76.69 260 VAL A CA 1
ATOM 2017 C C . VAL A 1 260 ? -26.833 7.647 17.853 1.00 76.69 260 VAL A C 1
ATOM 2019 O O . VAL A 1 260 ? -27.408 7.443 18.918 1.00 76.69 260 VAL A O 1
ATOM 2022 N N . ALA A 1 261 ? -25.955 8.646 17.728 1.00 66.75 261 ALA A N 1
ATOM 2023 C CA . ALA A 1 261 ? -25.568 9.525 18.827 1.00 66.75 261 ALA A CA 1
ATOM 2024 C C . ALA A 1 261 ? -26.393 10.820 18.933 1.00 66.75 261 ALA A C 1
ATOM 2026 O O . ALA A 1 261 ? -26.231 11.519 19.935 1.00 66.75 261 ALA A O 1
ATOM 2027 N N . THR A 1 262 ? -27.192 11.152 17.916 1.00 70.56 262 THR A N 1
ATOM 2028 C CA . THR A 1 262 ? -28.059 12.344 17.852 1.00 70.56 262 THR A CA 1
ATOM 2029 C C . THR A 1 262 ? -29.497 11.973 18.143 1.00 70.56 262 THR A C 1
ATOM 2031 O O . THR A 1 262 ? -30.116 12.675 18.966 1.00 70.56 262 THR A O 1
#

Mean predicted aligned error: 5.46 Å

Secondary structure (DSSP, 8-state):
---PPPPPPTTPBPSS-TTSB--EE-TTT--EE-HHHHHH-SSS-HHHHHHHHHS----HHHHHHHHHHHHHHHHHHHHHHHHIIIIIHHHHHHTT--HHHHHHHHHHHHHHHHHHHHHHHHHHHHHHHHHHHHHHHHHHHTT---S-HHHHHHHHHSTTGGGTHHHHHHHHHHHHTT--GGGHHHHHHHHHHHHHHHHHHHHHHHHHHHTTTS---HHHHHHHHHHHHHHHHHHHHHHHHHHHHHHHHHHHHHHHHHHTT-

Solvent-accessible surface area (backbone atoms only — not comparable to full-atom values): 14242 Å² total; per-residue (Å²): 134,84,75,77,77,75,81,74,64,93,82,41,40,8,77,89,43,70,93,36,63,38,75,48,60,19,78,81,80,66,46,36,32,24,64,74,57,39,77,78,23,94,58,50,46,70,70,60,47,52,53,53,70,69,45,84,73,77,71,35,62,64,27,47,50,44,14,45,52,22,44,49,52,29,44,51,36,49,52,51,50,49,48,45,72,73,44,47,60,63,52,42,51,73,71,69,51,54,70,68,58,46,50,53,52,52,51,49,54,53,51,52,44,51,52,50,35,51,53,20,47,53,44,17,52,54,18,41,53,50,18,50,34,36,47,31,46,50,33,42,73,68,69,50,38,89,62,54,36,62,59,64,55,51,24,67,75,39,83,75,43,45,79,48,41,51,60,51,53,55,52,50,48,40,48,46,70,69,46,62,74,82,56,52,52,51,56,50,50,25,51,53,42,41,52,52,36,48,51,50,51,54,49,49,54,51,49,58,64,47,40,80,77,43,93,68,58,71,63,61,55,52,52,53,51,53,52,45,51,52,41,46,43,51,29,45,55,36,46,44,52,48,54,52,50,56,53,48,50,54,51,50,54,55,50,54,62,50,62,79,72,111

Foldseek 3Di:
DPDDPDPDDPCQAAPVGNVAHFPDAQPPPRGGDHPVQCVVPVHHGPVLLVVLVPDPQDQLVVLLCQQLVLLVQLLVLLVVLLCLVPPQLVVVVVVVDDPVVSVVVSVVSNVVSVVSNVVSVVSNVVSVLSSQLSLQVLCVSVVLDPDHSVQCNVCCVDPPSVLPSVLVVLLVLCVSLVHDPVCNVLSVVLSVLVVVLVVLVVVLVVVVVCCVVPVDDPVVNSVSSVVSSVSSVVSSVSVSVSSVVSSVSSVVSVVVSVVVVD

Organism: Myxococcus stipitatus (strain DSM 14675 / JCM 12634 / Mx s8) (NCBI:txid1278073)

InterPro domains:
  IPR025565 Domain of unknown function DUF4328 [PF14219] (111-246)

Radius of gyration: 26.13 Å; Cα contacts (8 Å, |Δi|>4): 242; chains: 1; bounding box: 58×31×83 Å

Nearest PDB structures (foldseek):
  5jr9-assembly1_B  TM=2.641E-01  e=2.935E+00  Nanoarchaeum equitans Kin4-M
  4q25-assembly1_B  TM=2.433E-01  e=5.961E+00  Pseudomonas aeruginosa PAO1